Protein AF-T1J8P8-F1 (afdb_monomer_lite)

Secondary structure (DSSP, 8-state):
-HHHHHHHHHHHHT-EEEEPS-TT-SSSS-TTS-TTS-STTHHHHHHHHHHHHHHHHHHHHHHHHH-SS-EEEE-S-----GGGGTSPPP--------HHHHHHHHHHHHHHH-HHHHHHHH---HHHHTT--HHHHHHHT-GGGS--TT-TT-TTSHHHH-S-GGGS-----SSSS---S----HHHHHHHHHHHH---TTTT--

Structure (mmCIF, N/CA/C/O backbone):
data_AF-T1J8P8-F1
#
_entry.id   AF-T1J8P8-F1
#
loop_
_atom_site.group_PDB
_atom_site.id
_atom_site.type_symbol
_atom_site.label_atom_id
_atom_site.label_alt_id
_atom_site.label_comp_id
_atom_site.label_asym_id
_atom_site.label_entity_id
_atom_site.label_seq_id
_atom_site.pdbx_PDB_ins_code
_atom_site.Cartn_x
_atom_site.Cartn_y
_atom_site.Cartn_z
_atom_site.occupancy
_atom_site.B_iso_or_equiv
_atom_site.auth_seq_id
_atom_site.auth_comp_id
_atom_site.auth_asym_id
_atom_site.auth_atom_id
_atom_site.pdbx_PDB_model_num
ATOM 1 N N . MET A 1 1 ? -6.989 6.044 -6.467 1.00 61.59 1 MET A N 1
ATOM 2 C CA . MET A 1 1 ? -8.272 5.452 -6.906 1.00 61.59 1 MET A CA 1
ATOM 3 C C . MET A 1 1 ? -9.098 4.966 -5.724 1.00 61.59 1 MET A C 1
ATOM 5 O O . MET A 1 1 ? -10.179 5.500 -5.549 1.00 61.59 1 MET A O 1
ATOM 9 N N . MET A 1 2 ? -8.589 4.077 -4.861 1.00 77.38 2 MET A N 1
ATOM 10 C CA . MET A 1 2 ? -9.338 3.589 -3.686 1.00 77.38 2 MET A CA 1
ATOM 11 C C . MET A 1 2 ? -9.820 4.704 -2.737 1.00 77.38 2 MET A C 1
ATOM 13 O O . MET A 1 2 ? -10.986 4.729 -2.378 1.00 77.38 2 MET A O 1
ATOM 17 N N . VAL A 1 3 ? -8.974 5.693 -2.434 1.00 77.62 3 VAL A N 1
ATOM 18 C CA . VAL A 1 3 ? -9.341 6.843 -1.578 1.00 77.62 3 VAL A CA 1
ATOM 19 C C . VAL A 1 3 ? -10.545 7.627 -2.112 1.00 77.62 3 VAL A C 1
ATOM 21 O O . VAL A 1 3 ? -11.393 8.066 -1.344 1.00 77.62 3 VAL A O 1
ATOM 24 N N . LEU A 1 4 ? -10.652 7.792 -3.436 1.00 78.75 4 LEU A N 1
ATOM 25 C CA . LEU A 1 4 ? -11.779 8.507 -4.045 1.00 78.75 4 LEU A CA 1
ATOM 26 C C . LEU A 1 4 ? -13.080 7.706 -3.920 1.00 78.75 4 LEU A C 1
ATOM 28 O O . LEU A 1 4 ? -14.128 8.291 -3.671 1.00 78.75 4 LEU A O 1
ATOM 32 N N . LEU A 1 5 ? -12.995 6.379 -4.051 1.00 79.75 5 LEU A N 1
ATOM 33 C CA . LEU A 1 5 ? -14.129 5.482 -3.849 1.00 79.75 5 LEU A CA 1
ATOM 34 C C . LEU A 1 5 ? -14.589 5.487 -2.387 1.00 79.75 5 LEU A C 1
ATOM 36 O O . LEU A 1 5 ? -15.778 5.649 -2.135 1.00 79.75 5 LEU A O 1
ATOM 40 N N . LEU A 1 6 ? -13.656 5.364 -1.436 1.00 80.31 6 LEU A N 1
ATOM 41 C CA . LEU A 1 6 ? -13.969 5.408 -0.006 1.00 80.31 6 LEU A CA 1
ATOM 42 C C . LEU A 1 6 ? -14.643 6.731 0.352 1.00 80.31 6 LEU A C 1
ATOM 44 O O . LEU A 1 6 ? -15.732 6.716 0.912 1.00 80.31 6 LEU A O 1
ATOM 48 N N . ARG A 1 7 ? -14.076 7.864 -0.082 1.00 78.06 7 ARG A N 1
ATOM 49 C CA . ARG A 1 7 ? -14.682 9.190 0.120 1.00 78.06 7 ARG A CA 1
ATOM 50 C C . ARG A 1 7 ? -16.085 9.315 -0.464 1.00 78.06 7 ARG A C 1
ATOM 52 O O . ARG A 1 7 ? -16.936 9.955 0.141 1.00 78.06 7 ARG A O 1
ATOM 59 N N . TRP A 1 8 ? -16.339 8.714 -1.623 1.00 79.06 8 TRP A N 1
ATOM 60 C CA . TRP A 1 8 ? -17.675 8.707 -2.215 1.00 79.06 8 TRP A CA 1
ATOM 61 C C . TRP A 1 8 ? -18.660 7.859 -1.397 1.00 79.06 8 TRP A C 1
ATOM 63 O O . TRP A 1 8 ? -19.779 8.295 -1.138 1.00 79.06 8 TRP A O 1
ATOM 73 N N . LEU A 1 9 ? -18.234 6.682 -0.929 1.00 78.94 9 LEU A N 1
ATOM 74 C CA . LEU A 1 9 ? -19.060 5.781 -0.122 1.00 78.94 9 LEU A CA 1
ATOM 75 C C . LEU A 1 9 ? -19.404 6.352 1.264 1.00 78.94 9 LEU A C 1
ATOM 77 O O . LEU A 1 9 ? -20.466 6.013 1.793 1.00 78.94 9 LEU A O 1
ATOM 81 N N . GLN A 1 10 ? -18.561 7.226 1.831 1.00 80.75 10 GLN A N 1
ATOM 82 C CA . GLN A 1 10 ? -18.817 7.883 3.122 1.00 80.75 10 GLN A CA 1
ATOM 83 C C . GLN A 1 10 ? -20.159 8.617 3.148 1.00 80.75 10 GLN A C 1
ATOM 85 O O . GLN A 1 10 ? -20.884 8.543 4.136 1.00 80.75 10 GLN A O 1
ATOM 90 N N . ALA A 1 11 ? -20.497 9.304 2.052 1.00 70.44 11 ALA A N 1
ATOM 91 C CA . ALA A 1 11 ? -21.708 10.115 1.960 1.00 70.44 11 ALA A CA 1
ATOM 92 C C . ALA A 1 11 ? -22.998 9.282 2.052 1.00 70.44 11 ALA A C 1
ATOM 94 O O . ALA A 1 11 ? -24.030 9.806 2.461 1.00 70.44 11 ALA A O 1
ATOM 95 N N . TYR A 1 12 ? -22.939 7.997 1.687 1.00 74.62 12 TYR A N 1
ATOM 96 C CA . TYR A 1 12 ? -24.104 7.110 1.632 1.00 74.62 12 TYR A CA 1
ATOM 97 C C . TYR A 1 12 ? -24.240 6.191 2.850 1.00 74.62 12 TYR A C 1
ATOM 99 O O . TYR A 1 12 ? -25.352 5.794 3.178 1.00 74.62 12 TYR A O 1
ATOM 107 N N . ASN A 1 13 ? -23.132 5.848 3.515 1.00 75.44 13 ASN A N 1
ATOM 108 C CA . ASN A 1 13 ? -23.092 4.768 4.511 1.00 75.44 13 ASN A CA 1
ATOM 109 C C . ASN A 1 13 ? -22.734 5.237 5.934 1.00 75.44 13 ASN A C 1
ATOM 111 O O . ASN A 1 13 ? -22.426 4.410 6.785 1.00 75.44 13 ASN A O 1
ATOM 115 N N . ASN A 1 14 ? -22.752 6.551 6.190 1.00 82.25 14 ASN A N 1
ATOM 116 C CA . ASN A 1 14 ? -22.514 7.158 7.508 1.00 82.25 14 ASN A CA 1
ATOM 117 C C . ASN A 1 14 ? -21.253 6.630 8.232 1.00 82.25 14 ASN A C 1
ATOM 119 O O . ASN A 1 14 ? -21.268 6.416 9.442 1.00 82.25 14 ASN A O 1
ATOM 123 N N . PHE A 1 15 ? -20.163 6.411 7.484 1.00 84.62 15 PHE A N 1
ATOM 124 C CA . PHE A 1 15 ? -18.861 6.017 8.030 1.00 84.62 15 PHE A CA 1
ATOM 125 C C . PHE A 1 15 ? -17.822 7.122 7.839 1.00 84.62 15 PHE A C 1
ATOM 127 O O . PHE A 1 15 ? -17.868 7.921 6.892 1.00 84.62 15 PHE A O 1
ATOM 134 N N . LYS A 1 16 ? -16.829 7.141 8.724 1.00 86.88 16 LYS A N 1
ATOM 135 C CA . LYS A 1 16 ? -15.725 8.098 8.682 1.00 86.88 16 LYS A CA 1
ATOM 136 C C . LYS A 1 16 ? -14.489 7.442 8.074 1.00 86.88 16 LYS A C 1
ATOM 138 O O . LYS A 1 16 ? -14.066 6.360 8.461 1.00 86.88 16 LYS A O 1
ATOM 143 N N . HIS A 1 17 ? -13.918 8.092 7.074 1.00 87.44 17 HIS A N 1
ATOM 144 C CA . HIS A 1 17 ? -12.688 7.687 6.423 1.00 87.44 17 HIS A CA 1
ATOM 145 C C . HIS A 1 17 ? -11.525 8.478 7.008 1.00 87.44 17 HIS A C 1
ATOM 147 O O . HIS A 1 17 ? -11.566 9.710 7.047 1.00 87.44 17 HIS A O 1
ATOM 153 N N . VAL A 1 18 ? -10.498 7.761 7.450 1.00 85.81 18 VAL A N 1
ATOM 154 C CA . VAL A 1 18 ? -9.303 8.310 8.082 1.00 85.81 18 VAL A CA 1
ATOM 155 C C . VAL A 1 18 ? -8.084 7.847 7.290 1.00 85.81 18 VAL A C 1
ATOM 157 O O . VAL A 1 18 ? -7.754 6.664 7.261 1.00 85.81 18 VAL A O 1
ATOM 160 N N . SER A 1 19 ? -7.394 8.792 6.656 1.00 84.81 19 SER A N 1
ATOM 161 C CA . SER A 1 19 ? -6.084 8.518 6.064 1.00 84.81 19 SER A CA 1
ATOM 162 C C . SER A 1 19 ? -5.034 8.531 7.168 1.00 84.81 19 SER A C 1
ATOM 164 O O . SER A 1 19 ? -4.854 9.549 7.839 1.00 84.81 19 SER A O 1
ATOM 166 N N . LEU A 1 20 ? -4.352 7.406 7.371 1.00 82.19 20 LEU A N 1
ATOM 167 C CA . LEU A 1 20 ? -3.340 7.289 8.421 1.00 82.19 20 LEU A CA 1
ATOM 168 C C . LEU A 1 20 ? -2.090 8.133 8.075 1.00 82.19 20 LEU A C 1
ATOM 170 O O . LEU A 1 20 ? -1.709 8.204 6.898 1.00 82.19 20 LEU A O 1
ATOM 174 N N . PRO A 1 21 ? -1.433 8.767 9.068 1.00 71.06 21 PRO A N 1
ATOM 175 C CA . PRO A 1 21 ? -0.246 9.600 8.849 1.00 71.06 21 PRO A CA 1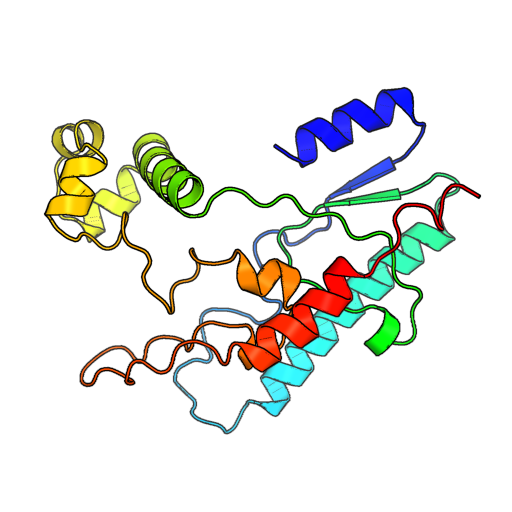
ATOM 176 C C . PRO A 1 21 ? 0.953 8.785 8.325 1.00 71.06 21 PRO A C 1
ATOM 178 O O . PRO A 1 21 ? 0.951 7.560 8.363 1.00 71.06 21 PRO A O 1
ATOM 181 N N . ASP A 1 22 ? 2.000 9.455 7.824 1.00 65.25 22 ASP A N 1
ATOM 182 C CA . ASP A 1 22 ? 3.249 8.833 7.336 1.00 65.25 22 ASP A CA 1
ATOM 183 C C . ASP A 1 22 ? 3.079 7.834 6.164 1.00 65.25 22 ASP A C 1
ATOM 185 O O . ASP A 1 22 ? 3.627 6.727 6.154 1.00 65.25 22 ASP A O 1
ATOM 189 N N . GLY A 1 23 ? 2.344 8.237 5.121 1.00 56.00 23 GLY A N 1
ATOM 190 C CA . GLY A 1 23 ? 2.048 7.416 3.933 1.00 56.00 23 GLY A CA 1
ATOM 191 C C . GLY A 1 23 ? 3.227 7.110 2.989 1.00 56.00 23 GLY A C 1
ATOM 192 O O . GLY A 1 23 ? 3.035 6.436 1.974 1.00 56.00 23 GLY A O 1
ATOM 193 N N . HIS A 1 24 ? 4.436 7.598 3.282 1.00 56.41 24 HIS A N 1
ATOM 194 C CA . HIS A 1 24 ? 5.639 7.329 2.480 1.00 56.41 24 HIS A CA 1
ATOM 195 C C . HIS A 1 24 ? 6.356 6.030 2.877 1.00 56.41 24 HIS A C 1
ATOM 197 O O . HIS A 1 24 ? 7.054 5.442 2.048 1.00 56.41 24 HIS A O 1
ATOM 203 N N . LEU A 1 25 ? 6.172 5.572 4.117 1.00 61.09 25 LEU A N 1
ATOM 204 C CA . LEU A 1 25 ? 6.818 4.377 4.655 1.00 61.09 25 LEU A CA 1
ATOM 205 C C . LEU A 1 25 ? 5.917 3.160 4.418 1.00 61.09 25 LEU A C 1
ATOM 207 O O . LEU A 1 25 ? 4.964 2.925 5.156 1.00 61.09 25 LEU A O 1
ATOM 211 N N . ARG A 1 26 ? 6.198 2.422 3.335 1.00 61.66 26 ARG A N 1
ATOM 212 C CA . ARG A 1 26 ? 5.486 1.174 2.985 1.00 61.66 26 ARG A CA 1
ATOM 213 C C . ARG A 1 26 ? 5.968 -0.005 3.802 1.00 61.66 26 ARG A C 1
ATOM 215 O O . ARG A 1 26 ? 5.169 -0.793 4.294 1.00 61.66 26 ARG A O 1
ATOM 222 N N . GLN A 1 27 ? 7.288 -0.091 3.913 1.00 58.66 27 GLN A N 1
ATOM 223 C CA . GLN A 1 27 ? 7.939 -0.832 4.968 1.00 58.66 27 GLN A CA 1
ATOM 224 C C . GLN A 1 27 ? 8.038 0.099 6.162 1.00 58.66 27 GLN A C 1
ATOM 226 O O . GLN A 1 27 ? 8.439 1.255 6.029 1.00 58.66 27 GLN A O 1
ATOM 231 N N . LEU A 1 28 ? 7.698 -0.427 7.327 1.00 55.66 28 LEU A N 1
ATOM 232 C CA . LEU A 1 28 ? 7.866 0.269 8.592 1.00 55.66 28 LEU A CA 1
ATOM 233 C C . LEU A 1 28 ? 9.302 0.135 9.132 1.00 55.66 28 LEU A C 1
ATOM 235 O O . LEU A 1 28 ? 9.552 0.307 10.319 1.00 55.66 28 LEU A O 1
ATOM 239 N N . ASN A 1 29 ? 10.259 -0.138 8.243 1.00 50.81 29 ASN A N 1
ATOM 240 C CA . ASN A 1 29 ? 11.679 0.047 8.476 1.00 50.81 29 ASN A CA 1
ATOM 241 C C . ASN A 1 29 ? 12.137 1.291 7.695 1.00 50.81 29 ASN A C 1
ATOM 243 O O . ASN A 1 29 ? 11.628 1.636 6.627 1.00 50.81 29 ASN A O 1
ATOM 247 N N . THR A 1 30 ? 13.097 2.017 8.246 1.00 43.72 30 THR A N 1
ATOM 248 C CA . THR A 1 30 ? 13.654 3.203 7.601 1.00 43.72 30 THR A CA 1
ATOM 249 C C . THR A 1 30 ? 14.509 2.775 6.405 1.00 43.72 30 THR A C 1
ATOM 251 O O . THR A 1 30 ? 15.708 2.520 6.534 1.00 43.72 30 THR A O 1
ATOM 254 N N . GLU A 1 31 ? 13.928 2.675 5.212 1.00 47.41 31 GLU A N 1
ATOM 255 C CA . GLU A 1 31 ? 14.712 2.484 3.992 1.00 47.41 31 GLU A CA 1
ATOM 256 C C . GLU A 1 31 ? 15.486 3.773 3.675 1.00 47.41 31 GLU A C 1
ATOM 258 O O . GLU A 1 31 ? 14.941 4.669 3.035 1.00 47.41 31 GLU A O 1
ATOM 263 N N . ASN A 1 32 ? 16.743 3.860 4.145 1.00 40.75 32 ASN A N 1
ATOM 264 C CA . ASN A 1 32 ? 17.900 4.378 3.382 1.00 40.75 32 ASN A CA 1
ATOM 265 C C . ASN A 1 32 ? 19.273 4.322 4.109 1.00 40.75 32 ASN A C 1
ATOM 267 O O . ASN A 1 32 ? 20.247 4.811 3.543 1.00 40.75 32 ASN A O 1
ATOM 271 N N . GLN A 1 33 ? 19.431 3.711 5.298 1.00 39.19 33 GLN A N 1
ATOM 272 C CA . GLN A 1 33 ? 20.741 3.720 6.000 1.00 39.19 33 GLN A CA 1
ATOM 273 C C . GLN A 1 33 ? 21.239 2.411 6.648 1.00 39.19 33 GLN A C 1
ATOM 275 O O . GLN A 1 33 ? 22.217 2.455 7.384 1.00 39.19 33 GLN A O 1
ATOM 280 N N . VAL A 1 34 ? 20.661 1.234 6.370 1.00 41.09 34 VAL A N 1
ATOM 281 C CA . VAL A 1 34 ? 21.050 0.002 7.112 1.00 41.09 34 VAL A CA 1
ATOM 282 C C . VAL A 1 34 ? 21.510 -1.162 6.216 1.00 41.09 34 VAL A C 1
ATOM 284 O O . VAL A 1 34 ? 21.676 -2.283 6.672 1.00 41.09 34 VAL A O 1
ATOM 287 N N . ILE A 1 35 ? 21.790 -0.927 4.929 1.00 44.28 35 ILE A N 1
ATOM 288 C CA . ILE A 1 35 ? 22.093 -2.021 3.974 1.00 44.28 35 ILE A CA 1
ATOM 289 C C . ILE A 1 35 ? 23.607 -2.312 3.828 1.00 44.28 35 ILE A C 1
ATOM 291 O O . ILE A 1 35 ? 24.006 -3.220 3.109 1.00 44.28 35 ILE A O 1
ATOM 295 N N . GLN A 1 36 ? 24.481 -1.628 4.576 1.00 41.38 36 GLN A N 1
ATOM 296 C CA . GLN A 1 36 ? 25.911 -1.994 4.644 1.00 41.38 36 GLN A CA 1
ATOM 297 C C . GLN A 1 36 ? 26.243 -2.987 5.771 1.00 41.38 36 GLN A C 1
ATOM 299 O O . GLN A 1 36 ? 27.365 -3.486 5.823 1.00 41.38 36 GLN A O 1
ATOM 304 N N . ILE A 1 37 ? 25.303 -3.310 6.669 1.00 42.12 37 ILE A N 1
ATOM 305 C CA . ILE A 1 37 ? 25.628 -4.074 7.879 1.00 42.12 37 ILE A CA 1
ATOM 306 C C . ILE A 1 37 ? 24.985 -5.462 7.840 1.00 42.12 37 ILE A C 1
ATOM 308 O O . ILE A 1 37 ? 23.866 -5.688 8.292 1.00 42.12 37 ILE A O 1
ATOM 312 N N . LYS A 1 38 ? 25.730 -6.407 7.260 1.00 48.50 38 LYS A N 1
ATOM 313 C CA . LYS A 1 38 ? 25.465 -7.854 7.276 1.00 48.50 38 LYS A CA 1
ATOM 314 C C . LYS A 1 38 ? 25.079 -8.339 8.686 1.00 48.50 38 LYS A C 1
ATOM 316 O O . LYS A 1 38 ? 25.871 -8.205 9.610 1.00 48.50 38 LYS A O 1
ATOM 321 N N . TYR A 1 39 ? 23.911 -8.976 8.804 1.00 50.53 39 TYR A N 1
ATOM 322 C CA . TYR A 1 39 ? 23.468 -9.910 9.861 1.00 50.53 39 TYR A CA 1
ATOM 323 C C . TYR A 1 39 ? 23.422 -9.451 11.335 1.00 50.53 39 TYR A C 1
ATOM 325 O O . TYR A 1 39 ? 22.709 -10.072 12.114 1.00 50.53 39 TYR A O 1
ATOM 333 N N . GLN A 1 40 ? 24.085 -8.366 11.734 1.00 52.03 40 GLN A N 1
ATOM 334 C CA . GLN A 1 40 ? 24.218 -7.974 13.146 1.00 52.03 40 GLN A CA 1
ATOM 335 C C . GLN A 1 40 ? 23.038 -7.146 13.700 1.00 52.03 40 GLN A C 1
ATOM 337 O O . GLN A 1 40 ? 22.937 -6.948 14.905 1.00 52.03 40 GLN A O 1
ATOM 342 N N . TYR A 1 41 ? 22.133 -6.675 12.837 1.00 58.88 41 TYR A N 1
ATOM 343 C CA . TYR A 1 41 ? 21.029 -5.771 13.201 1.00 58.88 41 TYR A CA 1
ATOM 344 C C . TYR A 1 41 ? 19.640 -6.337 12.856 1.00 58.88 41 TYR A C 1
ATOM 346 O O . TYR A 1 41 ? 18.662 -5.594 12.866 1.00 58.88 41 TYR A O 1
ATOM 354 N N . ILE A 1 42 ? 19.528 -7.637 12.549 1.00 59.00 42 ILE A N 1
ATOM 355 C CA . ILE A 1 42 ? 18.242 -8.273 12.199 1.00 59.00 42 ILE A CA 1
ATOM 356 C C . ILE A 1 42 ? 17.233 -8.116 13.343 1.00 59.00 42 ILE A C 1
ATOM 358 O O . ILE A 1 42 ? 16.088 -7.748 13.088 1.00 59.00 42 ILE A O 1
ATO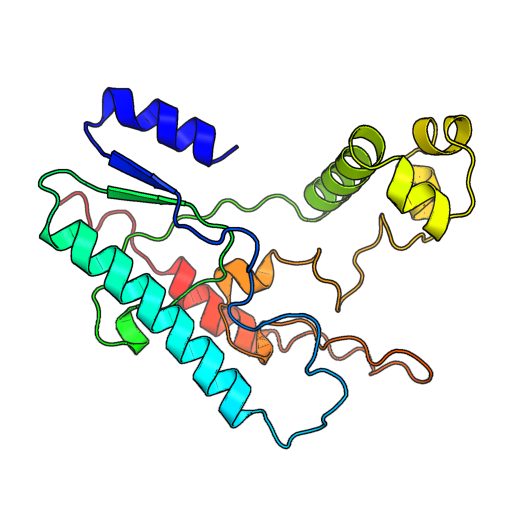M 362 N N . ASP A 1 43 ? 17.676 -8.289 14.588 1.00 63.97 43 ASP A N 1
ATOM 363 C CA . ASP A 1 43 ? 16.823 -8.130 15.770 1.00 63.97 43 ASP A CA 1
ATOM 364 C C . ASP A 1 43 ? 16.349 -6.685 15.946 1.00 63.97 43 ASP A C 1
ATOM 366 O O . ASP A 1 43 ? 15.197 -6.451 16.290 1.00 63.97 43 ASP A O 1
ATOM 370 N N . ILE A 1 44 ? 17.200 -5.705 15.624 1.00 67.44 44 ILE A N 1
ATOM 371 C CA . ILE A 1 44 ? 16.844 -4.280 15.669 1.00 67.44 44 ILE A CA 1
ATOM 372 C C . ILE A 1 44 ? 15.847 -3.941 14.558 1.00 67.44 44 ILE A C 1
ATOM 374 O O . ILE A 1 44 ? 14.886 -3.222 14.801 1.00 67.44 44 ILE A O 1
ATOM 378 N N . ILE A 1 45 ? 16.027 -4.474 13.348 1.00 66.06 45 ILE A N 1
ATOM 379 C CA . ILE A 1 45 ? 15.088 -4.263 12.235 1.00 66.06 45 ILE A CA 1
ATOM 380 C C . ILE A 1 45 ? 13.734 -4.901 12.551 1.00 66.06 45 ILE A C 1
ATOM 382 O O . ILE A 1 45 ? 12.696 -4.285 12.313 1.00 66.06 45 ILE A O 1
ATOM 386 N N . LYS A 1 46 ? 13.739 -6.115 13.109 1.00 71.94 46 LYS A N 1
ATOM 387 C CA . LYS A 1 46 ? 12.528 -6.795 13.568 1.00 71.94 46 LYS A CA 1
ATOM 388 C C . LYS A 1 46 ? 11.835 -5.988 14.666 1.00 71.94 46 LYS A C 1
ATOM 390 O O . LYS A 1 46 ? 10.655 -5.690 14.524 1.00 71.94 46 LYS A O 1
ATOM 395 N N . PHE A 1 47 ? 12.583 -5.545 15.674 1.00 76.31 47 PHE A N 1
ATOM 396 C CA . PHE A 1 47 ? 12.077 -4.710 16.761 1.00 76.31 47 PHE A CA 1
ATOM 397 C C . PHE A 1 47 ? 11.475 -3.395 16.254 1.00 76.31 47 PHE A C 1
ATOM 399 O O . PHE A 1 47 ? 10.384 -3.017 16.662 1.00 76.31 47 PHE A O 1
ATOM 406 N N . ILE A 1 48 ? 12.146 -2.710 15.324 1.00 73.44 48 ILE A N 1
ATOM 407 C CA . ILE A 1 48 ? 11.641 -1.475 14.714 1.00 73.44 48 ILE A CA 1
ATOM 408 C C . ILE A 1 48 ? 10.339 -1.751 13.948 1.00 73.44 48 ILE A C 1
ATOM 410 O O . ILE A 1 48 ? 9.355 -1.042 14.146 1.00 73.44 48 ILE A O 1
ATOM 414 N N . ASN A 1 49 ? 10.304 -2.800 13.121 1.00 76.75 49 ASN A N 1
ATOM 415 C CA . ASN A 1 49 ? 9.096 -3.185 12.390 1.00 76.75 49 ASN A CA 1
ATOM 416 C C . ASN A 1 49 ? 7.927 -3.494 13.337 1.00 76.75 49 ASN A C 1
ATOM 418 O O . ASN A 1 49 ? 6.808 -3.056 13.085 1.00 76.75 49 ASN A O 1
ATOM 422 N N . GLU A 1 50 ? 8.163 -4.245 14.411 1.00 83.31 50 GLU A N 1
ATOM 423 C CA . GLU A 1 50 ? 7.147 -4.566 15.421 1.00 83.31 50 GLU A CA 1
ATOM 424 C C . GLU A 1 50 ? 6.693 -3.318 16.184 1.00 83.31 50 GLU A C 1
ATOM 426 O O . GLU A 1 50 ? 5.500 -3.141 16.415 1.00 83.31 50 GLU A O 1
ATOM 431 N N . PHE A 1 51 ? 7.613 -2.416 16.530 1.00 84.44 51 PHE A N 1
ATOM 432 C CA . PHE A 1 51 ? 7.298 -1.156 17.202 1.00 84.44 51 PHE A CA 1
ATOM 433 C C . PHE A 1 51 ? 6.355 -0.287 16.364 1.00 84.44 51 PHE A C 1
ATOM 435 O O . PHE A 1 51 ? 5.345 0.207 16.864 1.00 84.44 51 PHE A O 1
ATOM 442 N N . TYR A 1 52 ? 6.652 -0.117 15.076 1.00 83.12 52 TYR A N 1
ATOM 443 C CA . TYR A 1 52 ? 5.805 0.680 14.194 1.00 83.12 52 TYR A CA 1
ATOM 444 C C . TYR A 1 52 ? 4.466 0.002 13.879 1.00 83.12 52 TYR A C 1
ATOM 446 O O . TYR A 1 52 ? 3.462 0.705 13.772 1.00 83.12 52 TYR A O 1
ATOM 454 N N . GLN A 1 53 ? 4.424 -1.330 13.753 1.00 87.31 53 GLN A N 1
ATOM 455 C CA . GLN A 1 53 ? 3.158 -2.062 13.607 1.00 87.31 53 GLN A CA 1
ATOM 456 C C . GLN A 1 53 ? 2.275 -1.865 14.843 1.00 87.31 53 GLN A C 1
ATOM 458 O O . GLN A 1 53 ? 1.139 -1.423 14.702 1.00 87.31 53 GLN A O 1
ATOM 463 N N . ASN A 1 54 ? 2.831 -2.059 16.043 1.00 88.75 54 ASN A N 1
ATOM 464 C CA . ASN A 1 54 ? 2.141 -1.791 17.307 1.00 88.75 54 ASN A CA 1
ATOM 465 C C . ASN A 1 54 ? 1.637 -0.350 17.405 1.00 88.75 54 ASN A C 1
ATOM 467 O O . ASN A 1 54 ? 0.522 -0.111 17.858 1.00 88.75 54 ASN A O 1
ATOM 471 N N . LYS A 1 55 ? 2.435 0.629 16.963 1.00 87.88 55 LYS A N 1
ATOM 472 C CA . LYS A 1 55 ? 2.014 2.033 16.945 1.00 87.88 55 LYS A CA 1
ATOM 473 C C . LYS A 1 55 ? 0.755 2.234 16.091 1.00 87.88 55 LYS A C 1
ATOM 475 O O . LYS A 1 55 ? -0.177 2.878 16.552 1.00 87.88 55 LYS A O 1
ATOM 480 N N . ILE A 1 56 ? 0.720 1.672 14.880 1.00 88.00 56 ILE A N 1
ATOM 481 C CA . ILE A 1 56 ? -0.440 1.783 13.977 1.00 88.00 56 ILE A CA 1
ATOM 482 C C . ILE A 1 56 ? -1.666 1.079 14.560 1.00 88.00 56 ILE A C 1
ATOM 484 O O . ILE A 1 56 ? -2.763 1.624 14.487 1.00 88.00 56 ILE A O 1
ATOM 488 N N . ILE A 1 57 ? -1.481 -0.112 15.131 1.00 91.12 57 ILE A N 1
ATOM 489 C CA . ILE A 1 57 ? -2.567 -0.883 15.745 1.00 91.12 57 ILE A CA 1
ATOM 490 C C . ILE A 1 57 ? -3.188 -0.088 16.896 1.00 91.12 57 ILE A C 1
ATOM 492 O O . ILE A 1 57 ? -4.391 0.138 16.894 1.00 91.12 57 ILE A O 1
ATOM 496 N N . ASN A 1 58 ? -2.366 0.441 17.805 1.00 90.25 58 ASN A N 1
ATOM 497 C CA . ASN A 1 58 ? -2.846 1.246 18.930 1.00 90.25 58 ASN A CA 1
ATOM 498 C C . ASN A 1 58 ? -3.557 2.534 18.481 1.00 90.25 58 ASN A C 1
ATOM 500 O O . ASN A 1 58 ? -4.556 2.915 19.081 1.00 90.25 58 ASN A O 1
ATOM 504 N N . GLU A 1 59 ? -3.069 3.201 17.427 1.00 89.62 59 GLU A N 1
ATOM 505 C CA . GLU A 1 59 ? -3.747 4.372 16.845 1.00 89.62 59 GLU A CA 1
ATOM 506 C C . GLU A 1 59 ? -5.130 4.011 16.273 1.00 89.62 59 GLU A C 1
ATOM 508 O O . GLU A 1 59 ? -6.080 4.776 16.418 1.00 89.62 59 GLU A O 1
ATOM 513 N N . ILE A 1 60 ? -5.259 2.854 15.618 1.00 90.44 60 ILE A N 1
ATOM 514 C CA . ILE A 1 60 ? -6.533 2.381 15.061 1.00 90.44 60 ILE A CA 1
ATOM 515 C C . ILE A 1 60 ? -7.506 1.987 16.174 1.00 90.44 60 ILE A C 1
ATOM 517 O O . ILE A 1 60 ? -8.678 2.357 16.107 1.00 90.44 60 ILE A O 1
ATOM 521 N N . ASP A 1 61 ? -7.029 1.278 17.191 1.00 90.31 61 ASP A N 1
ATOM 522 C CA . ASP A 1 61 ? -7.839 0.834 18.322 1.00 90.31 61 ASP A CA 1
ATOM 523 C C . ASP A 1 61 ? -8.377 2.001 19.147 1.00 90.31 61 ASP A C 1
ATOM 525 O O . ASP A 1 61 ? -9.559 2.014 19.492 1.00 90.31 61 ASP A O 1
ATOM 529 N N . ASP A 1 62 ? -7.548 3.015 19.407 1.00 90.25 62 ASP A N 1
ATOM 530 C CA . ASP A 1 62 ? -7.981 4.235 20.092 1.00 90.25 62 ASP A CA 1
ATOM 531 C C . ASP A 1 62 ? -9.102 4.937 19.311 1.00 90.25 62 ASP A C 1
ATOM 533 O O . ASP A 1 62 ? -10.140 5.292 19.871 1.00 90.25 62 ASP A O 1
ATOM 537 N N . HIS A 1 63 ? -8.958 5.064 17.989 1.00 90.69 63 HIS A N 1
ATOM 538 C CA . HIS A 1 63 ? -10.017 5.623 17.155 1.00 90.69 63 HIS A CA 1
ATOM 539 C C . HIS A 1 63 ? -11.299 4.775 17.187 1.00 90.69 63 HIS A C 1
ATOM 541 O O . HIS A 1 63 ? -12.386 5.341 17.267 1.00 90.69 63 HIS A O 1
ATOM 547 N N . ILE A 1 64 ? -11.197 3.441 17.143 1.00 88.38 64 ILE A N 1
ATOM 548 C CA . ILE A 1 64 ? -12.362 2.541 17.214 1.00 88.38 64 ILE A CA 1
ATOM 549 C C . ILE A 1 64 ? -13.100 2.704 18.549 1.00 88.38 64 ILE A C 1
ATOM 551 O O . ILE A 1 64 ? -14.328 2.701 18.566 1.00 88.38 64 ILE A O 1
ATOM 555 N N . GLN A 1 65 ? -12.378 2.868 19.660 1.00 89.25 65 GLN A N 1
ATOM 556 C CA . GLN A 1 65 ? -12.984 3.039 20.985 1.00 89.25 65 GLN A CA 1
ATOM 557 C C . GLN A 1 65 ? -13.620 4.422 21.181 1.00 89.25 65 GLN A C 1
ATOM 559 O O . GLN A 1 65 ? -14.605 4.545 21.910 1.00 89.25 65 GLN A O 1
ATOM 564 N N . ASN A 1 66 ? -13.073 5.457 20.541 1.00 91.06 66 ASN A N 1
ATOM 565 C CA . ASN A 1 66 ? -13.507 6.843 20.731 1.00 91.06 66 ASN A CA 1
ATOM 566 C C . ASN A 1 66 ? -14.572 7.314 19.723 1.00 91.06 66 ASN A C 1
ATOM 568 O O . ASN A 1 66 ? -15.241 8.322 19.962 1.00 91.06 66 ASN A O 1
ATOM 572 N N . GLU A 1 67 ? -14.745 6.623 18.596 1.00 89.12 67 GLU A N 1
ATOM 573 C CA . GLU A 1 67 ? -15.688 7.008 17.542 1.00 89.12 67 GLU A CA 1
ATOM 574 C C . GLU A 1 67 ? -16.965 6.161 17.582 1.00 89.12 67 GLU A C 1
ATOM 576 O O . GLU A 1 67 ? -16.940 4.939 17.667 1.00 89.12 67 GLU A O 1
ATOM 581 N N . VAL A 1 68 ? -18.118 6.819 17.455 1.00 86.94 68 VAL A N 1
ATOM 582 C CA . VAL A 1 68 ? -19.439 6.157 17.482 1.00 86.94 68 VAL A CA 1
ATOM 583 C C . VAL A 1 68 ? -19.921 5.688 16.105 1.00 86.94 68 VAL A C 1
ATOM 585 O O . VAL A 1 68 ? -21.029 5.169 15.975 1.00 86.94 68 VAL A O 1
ATOM 588 N N . VAL A 1 69 ? -19.119 5.906 15.062 1.00 88.00 69 VAL A N 1
ATOM 589 C CA . VAL A 1 69 ? -19.431 5.545 13.673 1.00 88.00 69 VAL A CA 1
ATOM 590 C C . VAL A 1 69 ? -18.412 4.541 13.141 1.00 88.00 69 VAL A C 1
ATOM 592 O O . VAL A 1 69 ? -17.256 4.576 13.560 1.00 88.00 69 VAL A O 1
ATOM 595 N N . PRO A 1 70 ? -18.786 3.687 12.171 1.00 88.88 70 PRO A N 1
ATOM 596 C CA . PRO A 1 70 ? -17.826 2.815 11.510 1.00 88.88 70 PRO A CA 1
ATOM 597 C C . PRO A 1 70 ? -16.678 3.620 10.891 1.00 88.88 70 PRO A C 1
ATOM 599 O O . PRO A 1 70 ? -16.885 4.703 10.328 1.00 88.88 70 PRO A O 1
ATOM 602 N N . LEU A 1 71 ? -15.466 3.074 10.974 1.00 90.25 71 LEU A N 1
ATOM 603 C CA . LEU A 1 71 ? -14.250 3.706 10.472 1.00 90.25 71 LEU A CA 1
ATOM 604 C C . LEU A 1 71 ? -13.693 2.932 9.280 1.00 90.25 71 LEU A C 1
ATOM 606 O O . LEU A 1 71 ? -13.736 1.706 9.234 1.00 90.25 71 LEU A O 1
ATOM 610 N N . SER A 1 72 ? -13.141 3.657 8.312 1.00 90.25 72 SER A N 1
ATOM 611 C CA . SER A 1 72 ? -12.357 3.069 7.226 1.00 90.25 72 SER A CA 1
ATOM 612 C C . SER A 1 72 ? -11.003 3.747 7.142 1.00 90.25 72 SER A C 1
ATOM 614 O O . SER A 1 72 ? -10.911 4.976 7.157 1.00 90.25 72 SER A O 1
ATOM 616 N N . TYR A 1 73 ? -9.956 2.948 6.992 1.00 89.31 73 TYR A N 1
ATOM 617 C CA . TYR A 1 73 ? -8.589 3.440 6.928 1.00 89.31 73 TYR A CA 1
ATOM 618 C C . TYR A 1 73 ? -7.998 3.212 5.543 1.00 89.31 73 TYR A C 1
ATOM 620 O O . TYR A 1 73 ? -8.224 2.169 4.929 1.00 89.31 73 TYR A O 1
ATOM 628 N N . ASP A 1 74 ? -7.217 4.171 5.050 1.00 87.94 74 ASP A N 1
ATOM 629 C CA . ASP A 1 74 ? -6.314 3.937 3.925 1.00 87.94 74 ASP A CA 1
ATOM 630 C C . ASP A 1 74 ? -4.874 4.278 4.295 1.00 87.94 74 ASP A C 1
ATOM 632 O O . ASP A 1 74 ? -4.585 5.265 4.975 1.00 87.94 74 ASP A O 1
ATOM 636 N N . ARG A 1 75 ? -3.956 3.435 3.820 1.00 84.12 75 ARG A N 1
ATOM 637 C CA . ARG A 1 75 ? -2.520 3.683 3.883 1.00 84.12 75 ARG A CA 1
ATOM 638 C C . ARG A 1 75 ? -1.789 2.841 2.847 1.00 84.12 75 ARG A C 1
ATOM 640 O O . ARG A 1 75 ? -2.205 1.739 2.499 1.00 84.12 75 ARG A O 1
ATOM 647 N N . HIS A 1 76 ? -0.645 3.333 2.386 1.00 82.44 76 HIS A N 1
ATOM 648 C CA . HIS A 1 76 ? 0.319 2.521 1.652 1.00 82.44 76 HIS A CA 1
ATOM 649 C C . HIS A 1 76 ? 1.201 1.732 2.627 1.00 82.44 76 HIS A C 1
ATOM 651 O O . HIS A 1 76 ? 2.365 2.071 2.773 1.00 82.44 76 HIS A O 1
ATOM 657 N N . VAL A 1 77 ? 0.666 0.701 3.278 1.00 83.44 77 VAL A N 1
ATOM 658 C CA . VAL A 1 77 ? 1.412 -0.180 4.196 1.00 83.44 77 VAL A CA 1
ATOM 659 C C . VAL A 1 77 ? 1.211 -1.642 3.798 1.00 83.44 77 VAL A C 1
ATOM 661 O O . VAL A 1 77 ? 0.195 -1.978 3.183 1.00 83.44 77 VAL A O 1
ATOM 664 N N . TYR A 1 78 ? 2.191 -2.499 4.081 1.00 86.00 78 TYR A N 1
ATOM 665 C CA . TYR A 1 78 ? 2.023 -3.942 3.903 1.00 86.00 78 TYR A CA 1
ATOM 666 C C . TYR A 1 78 ? 1.042 -4.516 4.924 1.00 86.00 78 TYR A C 1
ATOM 668 O O . TYR A 1 78 ? 0.742 -3.874 5.926 1.00 86.00 78 TYR A O 1
ATOM 676 N N . PHE A 1 79 ? 0.535 -5.719 4.653 1.00 87.94 79 PHE A N 1
ATOM 677 C CA . PHE A 1 79 ? -0.373 -6.412 5.561 1.00 87.94 79 PHE A CA 1
ATOM 678 C C . PHE A 1 79 ? 0.216 -6.507 6.981 1.00 87.94 79 PHE A C 1
ATOM 680 O O . PHE A 1 79 ? 1.401 -6.813 7.161 1.00 87.94 79 PHE A O 1
ATOM 687 N N . ILE A 1 80 ? -0.626 -6.215 7.969 1.00 88.25 80 ILE A N 1
ATOM 688 C CA . ILE A 1 80 ? -0.338 -6.317 9.399 1.00 88.25 80 ILE A CA 1
ATOM 689 C C . ILE A 1 80 ? -1.360 -7.297 9.954 1.00 88.25 80 ILE A C 1
ATOM 691 O O . ILE A 1 80 ? -2.558 -7.092 9.769 1.00 88.25 80 ILE A O 1
ATOM 695 N N . ASP A 1 81 ? -0.888 -8.349 10.610 1.00 89.25 81 ASP A N 1
ATOM 696 C CA . ASP A 1 81 ? -1.753 -9.295 11.300 1.00 89.25 81 ASP A CA 1
ATOM 697 C C . ASP A 1 81 ? -1.997 -8.792 12.727 1.00 89.25 81 ASP A C 1
ATOM 699 O O . ASP A 1 81 ? -1.114 -8.873 13.575 1.00 89.25 81 ASP A O 1
ATOM 703 N N . PHE A 1 82 ? -3.181 -8.237 12.993 1.00 90.50 82 PHE A N 1
ATOM 704 C CA . PHE A 1 82 ? -3.529 -7.681 14.308 1.00 90.50 82 PHE A CA 1
ATOM 705 C C . PHE A 1 82 ? -3.584 -8.771 15.386 1.00 90.50 82 PHE A C 1
ATOM 707 O O . PHE A 1 82 ? -3.310 -8.502 16.558 1.00 90.50 82 PHE A O 1
ATOM 714 N N . THR A 1 83 ? -3.861 -10.015 14.985 1.00 89.50 83 THR A N 1
ATOM 715 C CA . THR A 1 83 ? -3.957 -11.141 15.915 1.00 89.50 83 THR A CA 1
ATOM 716 C C . THR A 1 83 ? -2.595 -11.520 16.490 1.00 89.50 83 THR A C 1
ATOM 718 O O . THR A 1 83 ? -2.520 -11.898 17.660 1.00 89.50 83 THR A O 1
ATOM 721 N N . GLU A 1 84 ? -1.503 -11.317 15.736 1.00 88.75 84 GLU A N 1
ATOM 722 C CA . GLU A 1 84 ? -0.127 -11.503 16.228 1.00 88.75 84 GLU A CA 1
ATOM 723 C C . GLU A 1 84 ? 0.210 -10.539 17.387 1.00 88.75 84 GLU A C 1
ATOM 725 O O . GLU A 1 84 ? 1.091 -10.834 18.195 1.00 88.75 84 GLU A O 1
ATOM 730 N N . PHE A 1 85 ? -0.526 -9.428 17.520 1.00 89.75 85 PHE A N 1
ATOM 731 C CA . PHE A 1 85 ? -0.367 -8.435 18.588 1.00 89.75 85 PHE A CA 1
ATOM 732 C C . PHE A 1 85 ? -1.456 -8.521 19.672 1.00 89.75 85 PHE A C 1
ATOM 734 O O . PHE A 1 85 ? -1.459 -7.719 20.600 1.00 89.75 85 PHE A O 1
ATOM 741 N N . GLY A 1 86 ? -2.362 -9.503 19.596 1.00 90.38 86 GLY A N 1
ATOM 742 C CA . GLY A 1 86 ? -3.442 -9.684 20.573 1.00 90.38 86 GLY A CA 1
ATOM 743 C C . GLY A 1 86 ? -4.662 -8.782 20.359 1.00 90.38 86 GLY A C 1
ATOM 744 O O . GLY A 1 86 ? -5.466 -8.637 21.277 1.00 90.38 86 GLY A O 1
ATOM 745 N N . HIS A 1 87 ? -4.810 -8.205 19.165 1.00 89.88 87 HIS A N 1
ATOM 746 C CA . HIS A 1 87 ? -5.940 -7.359 18.784 1.00 89.88 87 HIS A CA 1
ATOM 747 C C . HIS A 1 87 ? -6.899 -8.095 17.838 1.00 89.88 87 HIS A C 1
ATOM 749 O O . HIS A 1 87 ? -6.523 -9.063 17.167 1.00 89.88 87 HIS A O 1
ATOM 755 N N . GLU A 1 88 ? -8.153 -7.643 17.776 1.00 88.44 88 GLU A N 1
ATOM 756 C CA . GLU A 1 88 ? -9.117 -8.158 16.803 1.00 88.44 88 GLU A CA 1
ATOM 757 C C . GLU A 1 88 ? -8.745 -7.689 15.393 1.00 88.44 88 GLU A C 1
ATOM 759 O O . GLU A 1 88 ? -8.330 -6.550 15.181 1.00 88.44 88 GLU A O 1
ATOM 764 N N . MET A 1 89 ? -8.877 -8.583 14.413 1.00 87.12 89 MET A N 1
ATOM 765 C CA . MET A 1 89 ? -8.525 -8.265 13.037 1.00 87.12 89 MET A CA 1
ATOM 766 C C . MET A 1 89 ? -9.611 -7.396 12.385 1.00 87.12 89 MET A C 1
ATOM 768 O O . MET A 1 89 ? -10.736 -7.874 12.221 1.00 87.12 89 MET A O 1
ATOM 772 N N . PRO A 1 90 ? -9.299 -6.164 11.937 1.00 88.31 90 PRO A N 1
ATOM 773 C CA . PRO A 1 90 ? -10.249 -5.377 11.168 1.00 88.31 90 PRO A CA 1
ATOM 774 C C . PRO A 1 90 ? -10.458 -5.979 9.771 1.00 88.31 90 PRO A C 1
ATOM 776 O O . PRO A 1 90 ? -9.614 -6.716 9.247 1.00 88.31 90 PRO A O 1
ATOM 779 N N . LEU A 1 91 ? -11.565 -5.599 9.124 1.00 87.94 91 LEU A N 1
ATOM 780 C CA . LEU A 1 91 ? -11.818 -5.947 7.727 1.00 87.94 91 LEU A CA 1
ATOM 781 C C . LEU A 1 91 ? -10.736 -5.328 6.830 1.00 87.94 91 LEU A C 1
ATOM 783 O O . LEU A 1 91 ? -10.666 -4.109 6.652 1.00 87.94 91 LEU A O 1
ATOM 787 N N . TYR A 1 92 ? -9.906 -6.181 6.240 1.00 87.75 92 TYR A N 1
ATOM 788 C CA . TYR A 1 92 ? -8.827 -5.798 5.346 1.00 87.75 92 TYR A CA 1
ATOM 789 C C . TYR A 1 92 ? -9.273 -5.947 3.892 1.00 87.75 92 TYR A C 1
ATOM 791 O O . TYR A 1 92 ? -9.634 -7.028 3.432 1.00 87.75 92 TYR A O 1
ATOM 799 N N . VAL A 1 93 ? -9.212 -4.852 3.134 1.00 87.06 93 VAL A N 1
ATOM 800 C CA . VAL A 1 93 ? -9.540 -4.842 1.705 1.00 87.06 93 VAL A CA 1
ATOM 801 C C . VAL A 1 93 ? -8.388 -4.228 0.930 1.00 87.06 93 VAL A C 1
ATOM 803 O O . VAL A 1 93 ? -7.883 -3.159 1.270 1.00 87.06 93 VAL A O 1
ATOM 806 N N . ASN A 1 94 ? -7.989 -4.888 -0.155 1.00 85.56 94 ASN A N 1
ATOM 807 C CA . ASN A 1 94 ? -6.971 -4.384 -1.065 1.00 85.56 94 ASN A CA 1
ATOM 808 C C . ASN A 1 94 ? -7.360 -4.686 -2.519 1.00 85.56 94 ASN A C 1
ATOM 810 O O . ASN A 1 94 ? -8.085 -5.639 -2.801 1.00 85.56 94 ASN A O 1
ATOM 814 N N . LEU A 1 95 ? -6.891 -3.857 -3.450 1.00 83.88 95 LEU A N 1
ATOM 815 C CA . LEU A 1 95 ? -7.215 -3.951 -4.870 1.00 83.88 95 LEU A CA 1
ATOM 816 C C . LEU A 1 95 ? -5.963 -4.314 -5.660 1.00 83.88 95 LEU A C 1
ATOM 818 O O . LEU A 1 95 ? -5.013 -3.532 -5.757 1.00 83.88 95 LEU A O 1
ATOM 822 N N . LEU A 1 96 ? -5.985 -5.496 -6.268 1.00 83.44 96 LEU A N 1
ATOM 823 C CA . LEU A 1 96 ? -4.944 -5.926 -7.187 1.00 83.44 96 LEU A CA 1
ATOM 824 C C . LEU A 1 96 ? -5.237 -5.445 -8.603 1.00 83.44 96 LEU A C 1
ATOM 826 O O . LEU A 1 96 ? -6.377 -5.387 -9.058 1.00 83.44 96 LEU A O 1
ATOM 830 N N . ARG A 1 97 ? -4.158 -5.122 -9.308 1.00 83.00 97 ARG A N 1
ATOM 831 C CA . ARG A 1 97 ? -4.162 -4.884 -10.746 1.00 83.00 97 ARG A CA 1
ATOM 832 C C . ARG A 1 97 ? -3.349 -5.978 -11.411 1.00 83.00 97 ARG A C 1
ATOM 834 O O . ARG A 1 97 ? -2.373 -6.442 -10.817 1.00 83.00 97 ARG A O 1
ATOM 841 N N . ASP A 1 98 ? -3.721 -6.323 -12.640 1.00 85.38 98 ASP A N 1
ATOM 842 C CA . ASP A 1 98 ? -2.896 -7.172 -13.488 1.00 85.38 98 ASP A CA 1
ATOM 843 C C . ASP A 1 98 ? -1.433 -6.666 -13.490 1.00 85.38 98 ASP A C 1
ATOM 845 O O . ASP A 1 98 ? -1.202 -5.453 -13.627 1.00 85.38 98 ASP A O 1
ATOM 849 N N . PRO A 1 99 ? -0.438 -7.548 -13.278 1.00 81.94 99 PRO A N 1
ATOM 850 C CA . PRO A 1 99 ? 0.957 -7.138 -13.207 1.00 81.94 99 PRO A CA 1
ATOM 851 C C . PRO A 1 99 ? 1.418 -6.374 -14.453 1.00 81.94 99 PRO A C 1
ATOM 853 O O . PRO A 1 99 ? 2.137 -5.377 -14.322 1.00 81.94 99 PRO A O 1
ATOM 856 N N . VAL A 1 100 ? 1.015 -6.809 -15.652 1.00 85.06 100 VAL A N 1
ATOM 857 C CA . VAL A 1 100 ? 1.424 -6.199 -16.926 1.00 85.06 100 VAL A CA 1
ATOM 858 C C . VAL A 1 100 ? 0.848 -4.793 -17.019 1.00 85.06 100 VAL A C 1
ATOM 860 O O . VAL A 1 100 ? 1.590 -3.826 -17.222 1.00 85.06 100 VAL A O 1
ATOM 863 N N . ASP A 1 101 ? -0.446 -4.644 -16.747 1.00 87.31 101 ASP A N 1
ATOM 864 C CA . ASP A 1 101 ? -1.097 -3.335 -16.733 1.00 87.31 101 ASP A CA 1
ATOM 865 C C . ASP A 1 101 ? -0.504 -2.394 -15.676 1.00 87.31 101 ASP A C 1
ATOM 867 O O . ASP A 1 101 ? -0.418 -1.178 -15.883 1.00 87.31 101 ASP A O 1
ATOM 871 N N . LYS A 1 102 ? -0.078 -2.935 -14.529 1.00 83.50 102 LYS A N 1
ATOM 872 C CA . LYS A 1 102 ? 0.600 -2.172 -13.475 1.00 83.50 102 LYS A CA 1
ATOM 873 C C . LYS A 1 102 ? 1.924 -1.598 -13.978 1.00 83.50 102 LYS A C 1
ATOM 875 O O . LYS A 1 102 ? 2.190 -0.415 -13.744 1.00 83.50 102 LYS A O 1
ATOM 880 N N . ILE A 1 103 ? 2.733 -2.386 -14.689 1.00 84.12 103 ILE A N 1
ATOM 881 C CA . ILE A 1 103 ? 3.990 -1.906 -15.281 1.00 84.12 103 ILE A CA 1
ATOM 882 C C . ILE A 1 103 ? 3.736 -0.860 -16.363 1.00 84.12 103 ILE A C 1
ATOM 884 O O . ILE A 1 103 ? 4.381 0.190 -16.344 1.00 84.12 103 ILE A O 1
ATOM 888 N N . ILE A 1 104 ? 2.776 -1.094 -17.256 1.00 87.19 104 ILE A N 1
ATOM 889 C CA . ILE A 1 104 ? 2.412 -0.129 -18.302 1.00 87.19 104 ILE A CA 1
ATOM 890 C C . ILE A 1 104 ? 1.983 1.199 -17.666 1.00 87.19 104 ILE A C 1
ATOM 892 O O . ILE A 1 104 ? 2.464 2.275 -18.025 1.00 87.19 104 ILE A O 1
ATOM 896 N N . SER A 1 105 ? 1.122 1.140 -16.651 1.00 85.25 105 SER A N 1
ATOM 897 C CA . SER A 1 105 ? 0.672 2.327 -15.925 1.00 85.25 105 SER A CA 1
ATOM 898 C C . SER A 1 105 ? 1.816 3.062 -15.236 1.00 85.25 105 SER A C 1
ATOM 900 O O . SER A 1 105 ? 1.841 4.292 -15.238 1.00 85.25 105 SER A O 1
ATOM 902 N N . ARG A 1 106 ? 2.765 2.327 -14.646 1.00 80.75 106 ARG A N 1
ATOM 903 C CA . ARG A 1 106 ? 3.965 2.895 -14.024 1.00 80.75 106 ARG A CA 1
ATOM 904 C C . ARG A 1 106 ? 4.839 3.593 -15.058 1.00 80.75 106 ARG A C 1
ATOM 906 O O . ARG A 1 106 ? 5.329 4.687 -14.785 1.00 80.75 106 ARG A O 1
ATOM 913 N N . PHE A 1 107 ? 5.033 2.977 -16.222 1.00 83.94 107 PHE A N 1
ATOM 914 C CA . PHE A 1 107 ? 5.781 3.564 -17.327 1.00 83.94 107 PHE A CA 1
ATOM 915 C C . PHE A 1 107 ? 5.201 4.939 -17.683 1.00 83.94 107 PHE A C 1
ATOM 917 O O . PHE A 1 107 ? 5.916 5.939 -17.610 1.00 83.94 107 PHE A O 1
ATOM 924 N N . PHE A 1 108 ? 3.892 5.028 -17.931 1.00 84.56 108 PHE A N 1
ATOM 925 C CA . PHE A 1 108 ? 3.250 6.303 -18.272 1.00 84.56 108 PHE A CA 1
ATOM 926 C C . PHE A 1 108 ? 3.217 7.312 -17.116 1.00 84.56 108 PHE A C 1
ATOM 928 O O . PHE A 1 108 ? 3.434 8.501 -17.347 1.00 84.56 108 PHE A O 1
ATOM 935 N N . TYR A 1 109 ? 3.020 6.865 -15.871 1.00 80.56 109 TYR A N 1
ATOM 936 C CA . TYR A 1 109 ? 3.060 7.741 -14.693 1.00 80.56 109 TYR A CA 1
ATOM 937 C C . TYR A 1 109 ? 4.390 8.507 -14.593 1.00 80.56 109 TYR A C 1
ATOM 939 O O . TYR A 1 109 ? 4.402 9.725 -14.408 1.00 80.56 109 TYR A O 1
ATOM 947 N N . HIS A 1 110 ? 5.516 7.822 -14.809 1.00 75.19 110 HIS A N 1
ATOM 948 C CA . HIS A 1 110 ? 6.838 8.456 -14.802 1.00 75.19 110 HIS A CA 1
ATOM 949 C C . HIS A 1 110 ? 7.067 9.393 -15.994 1.00 75.19 110 HIS A C 1
ATOM 951 O O . HIS A 1 110 ? 7.735 10.420 -15.851 1.00 75.19 110 HIS A O 1
ATOM 957 N N . HIS A 1 111 ? 6.472 9.090 -17.149 1.00 74.69 111 HIS A N 1
ATOM 958 C CA . HIS A 1 111 ? 6.569 9.932 -18.343 1.00 74.69 111 HIS A CA 1
ATOM 959 C C . HIS A 1 11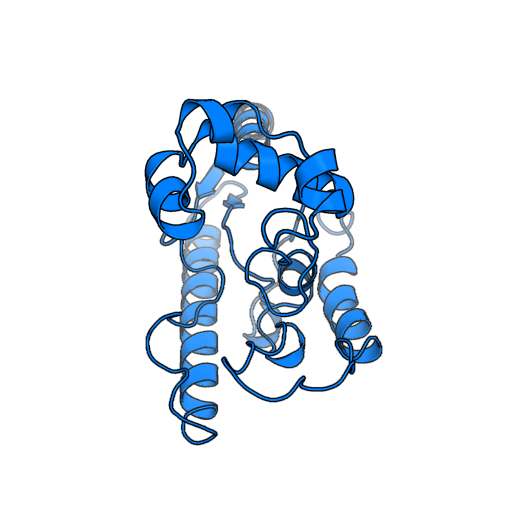1 ? 5.807 11.255 -18.209 1.00 74.69 111 HIS A C 1
ATOM 961 O O . HIS A 1 111 ? 6.238 12.270 -18.763 1.00 74.69 111 HIS A O 1
ATOM 967 N N . ILE A 1 112 ? 4.710 11.260 -17.447 1.00 71.94 112 ILE A N 1
ATOM 968 C CA . ILE A 1 112 ? 3.880 12.448 -17.217 1.00 71.94 112 ILE A CA 1
ATOM 969 C C . ILE A 1 112 ? 4.418 13.284 -16.043 1.00 71.94 112 ILE A C 1
ATOM 971 O O . ILE A 1 112 ? 4.448 14.510 -16.145 1.00 71.94 112 ILE A O 1
ATOM 975 N N . GLY A 1 113 ? 4.857 12.644 -14.950 1.00 62.09 113 GLY A N 1
ATOM 976 C CA . GLY A 1 113 ? 5.116 13.323 -13.672 1.00 62.09 113 GLY A CA 1
ATOM 977 C C . GLY A 1 113 ? 6.573 13.672 -13.338 1.00 62.09 113 GLY A C 1
ATOM 978 O O . GLY A 1 113 ? 6.795 14.604 -12.572 1.00 62.09 113 GLY A O 1
ATOM 979 N N . TYR A 1 114 ? 7.575 12.970 -13.886 1.00 60.25 114 TYR A N 1
ATOM 980 C CA . TYR A 1 114 ? 8.956 13.031 -13.364 1.00 60.25 114 TYR A CA 1
ATOM 981 C C . TYR A 1 114 ? 10.022 13.301 -14.433 1.00 60.25 114 TYR A C 1
ATOM 983 O O . TYR A 1 114 ? 11.120 12.748 -14.393 1.00 60.25 114 TYR A O 1
ATOM 991 N N . THR A 1 115 ? 9.743 14.198 -15.383 1.00 59.59 115 THR A N 1
ATOM 992 C CA . THR A 1 115 ? 10.693 14.501 -16.467 1.00 59.59 115 THR A CA 1
ATOM 993 C C . THR A 1 115 ? 12.074 14.957 -15.996 1.00 59.59 115 THR A C 1
ATOM 995 O O . THR A 1 115 ? 13.018 14.796 -16.753 1.00 59.59 115 THR A O 1
ATOM 998 N N . ASP A 1 116 ? 12.228 15.535 -14.801 1.00 57.94 116 ASP A N 1
ATOM 999 C CA . ASP A 1 116 ? 13.511 16.113 -14.372 1.00 57.94 116 ASP A CA 1
ATOM 1000 C C . ASP A 1 116 ? 14.440 15.125 -13.650 1.00 57.94 116 ASP A C 1
ATOM 1002 O O . ASP A 1 116 ? 15.650 15.180 -13.861 1.00 57.94 116 ASP A O 1
ATOM 1006 N N . LEU A 1 117 ? 13.897 14.170 -12.885 1.00 57.66 117 LEU A N 1
ATOM 1007 C CA . LEU A 1 117 ? 14.694 13.128 -12.218 1.00 57.66 117 LEU A CA 1
ATOM 1008 C C . LEU A 1 117 ? 15.214 12.089 -13.224 1.00 57.66 117 LEU A C 1
ATOM 1010 O O . LEU A 1 117 ? 16.382 11.713 -13.190 1.00 57.66 117 LEU A O 1
ATOM 1014 N N . TYR A 1 118 ? 14.372 11.710 -14.187 1.00 57.50 118 TYR A N 1
ATOM 1015 C CA . TYR A 1 118 ? 14.698 10.694 -15.189 1.00 57.50 118 TYR A CA 1
ATOM 1016 C C . TYR A 1 118 ? 15.654 11.194 -16.285 1.00 57.50 118 TYR A C 1
ATOM 1018 O O . TYR A 1 118 ? 16.417 10.404 -16.840 1.00 57.50 118 TYR A O 1
ATOM 1026 N N . LYS A 1 119 ? 15.705 12.511 -16.554 1.00 57.41 119 LYS A N 1
ATOM 1027 C CA . LYS A 1 119 ? 16.722 13.118 -17.443 1.00 57.41 119 LYS A CA 1
ATOM 1028 C C . LYS A 1 119 ? 18.145 12.768 -17.020 1.00 57.41 119 LYS A C 1
ATOM 1030 O O . LYS A 1 119 ? 18.996 12.551 -17.876 1.00 57.41 119 LYS A O 1
ATOM 1035 N N . LYS A 1 120 ? 18.395 12.759 -15.707 1.00 58.38 120 LYS A N 1
ATOM 1036 C CA . LYS A 1 120 ? 19.731 12.564 -15.138 1.00 58.38 120 LYS A CA 1
ATOM 1037 C C . LYS A 1 120 ? 20.154 11.095 -15.156 1.00 58.38 120 LYS A C 1
ATOM 1039 O O . LYS A 1 120 ? 21.332 10.818 -15.328 1.00 58.38 120 LYS A O 1
ATOM 1044 N N . GLU A 1 121 ? 19.200 10.179 -15.009 1.00 63.94 121 GLU A N 1
ATOM 1045 C CA . GLU A 1 121 ? 19.447 8.733 -14.975 1.00 63.94 121 GLU A CA 1
ATOM 1046 C C . GLU A 1 121 ? 19.597 8.127 -16.380 1.00 63.94 121 GLU A C 1
ATOM 1048 O O . GLU A 1 121 ? 20.460 7.283 -16.595 1.00 63.94 121 GLU A O 1
ATOM 1053 N N . PHE A 1 122 ? 18.817 8.604 -17.358 1.00 64.75 122 PHE A N 1
ATOM 1054 C CA . PHE A 1 122 ? 18.781 8.028 -18.711 1.00 64.75 122 PHE A CA 1
ATOM 1055 C C . PHE A 1 122 ? 19.499 8.869 -19.778 1.00 64.75 122 PHE A C 1
ATOM 1057 O O . PHE A 1 122 ? 19.525 8.471 -20.939 1.00 64.75 122 PHE A O 1
ATOM 1064 N N . ASN A 1 123 ? 20.070 10.024 -19.408 1.00 68.56 123 ASN A N 1
ATOM 1065 C CA . ASN A 1 123 ? 20.802 10.945 -20.293 1.00 68.56 123 ASN A CA 1
ATOM 1066 C C . ASN A 1 123 ? 20.075 11.258 -21.623 1.00 68.56 123 ASN A C 1
ATOM 1068 O O . ASN A 1 123 ? 20.679 11.286 -22.694 1.00 68.56 123 ASN A O 1
ATOM 1072 N N . VAL A 1 124 ? 18.756 11.467 -21.562 1.00 71.06 124 VAL A N 1
ATOM 1073 C CA . VAL A 1 124 ? 17.881 11.655 -22.735 1.00 71.06 124 VAL A CA 1
ATOM 1074 C C . VAL A 1 124 ? 17.216 13.023 -22.741 1.00 71.06 124 VAL A C 1
ATOM 1076 O O . VAL A 1 124 ? 16.884 13.596 -21.698 1.00 71.06 124 VAL A O 1
ATOM 1079 N N . SER A 1 125 ? 16.978 13.562 -23.939 1.00 72.94 125 SER A N 1
ATOM 1080 C CA . SER A 1 125 ? 16.312 14.860 -24.082 1.00 72.94 125 SER A CA 1
ATOM 1081 C C . SER A 1 125 ? 14.836 14.793 -23.654 1.00 72.94 125 SER A C 1
ATOM 1083 O O . SER A 1 125 ? 14.164 13.776 -23.818 1.00 72.94 125 SER A O 1
ATOM 1085 N N . LYS A 1 126 ? 14.265 15.912 -23.177 1.00 70.19 126 LYS A N 1
ATOM 1086 C CA . LYS A 1 126 ? 12.837 15.999 -22.782 1.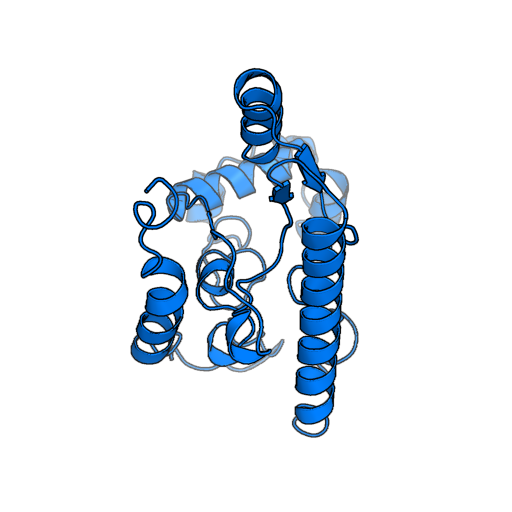00 70.19 126 LYS A CA 1
ATOM 1087 C C . LYS A 1 126 ? 11.881 15.610 -23.919 1.00 70.19 126 LYS A C 1
ATOM 1089 O O . LYS A 1 126 ? 10.812 15.057 -23.669 1.00 70.19 126 LYS A O 1
ATOM 1094 N N . LYS A 1 127 ? 12.247 15.942 -25.162 1.00 72.94 127 LYS A N 1
ATOM 1095 C CA . LYS A 1 127 ? 11.451 15.655 -26.364 1.00 72.94 127 LYS A CA 1
ATOM 1096 C C . LYS A 1 127 ? 11.483 14.171 -26.710 1.00 72.94 127 LYS A C 1
ATOM 1098 O O . LYS A 1 127 ? 10.464 13.638 -27.127 1.00 72.94 127 LYS A O 1
ATOM 1103 N N . GLU A 1 128 ? 12.633 13.534 -26.529 1.00 74.69 128 GLU A N 1
ATOM 1104 C CA . GLU A 1 128 ? 12.796 12.098 -26.732 1.00 74.69 128 GLU A CA 1
ATOM 1105 C C . GLU A 1 128 ? 12.075 11.311 -25.638 1.00 74.69 128 GLU A C 1
ATOM 1107 O O . GLU A 1 128 ? 11.267 10.452 -25.960 1.00 74.69 128 GLU A O 1
ATOM 1112 N N . TRP A 1 129 ? 12.249 11.688 -24.366 1.00 72.94 129 TRP A N 1
ATOM 1113 C CA . TRP A 1 129 ? 11.558 11.058 -23.237 1.00 72.94 129 TRP A CA 1
ATOM 1114 C C . TRP A 1 129 ? 10.041 11.047 -23.418 1.00 72.94 129 TRP A C 1
ATOM 1116 O O . TRP A 1 129 ? 9.421 9.998 -23.351 1.00 72.94 129 TRP A O 1
ATOM 1126 N N . LYS A 1 130 ? 9.430 12.192 -23.749 1.00 71.81 130 LYS A N 1
ATOM 1127 C CA . LYS A 1 130 ? 7.974 12.278 -23.966 1.00 71.81 130 LYS A CA 1
ATOM 1128 C C . LYS A 1 130 ? 7.452 11.429 -25.129 1.00 71.81 130 LYS A C 1
ATOM 1130 O O . LYS A 1 130 ? 6.252 11.185 -25.186 1.00 71.81 130 LYS A O 1
ATOM 1135 N N . LYS A 1 131 ? 8.315 11.056 -26.074 1.00 77.25 131 LYS A N 1
ATOM 1136 C CA . LYS A 1 131 ? 7.958 10.271 -27.261 1.00 77.25 131 LYS A CA 1
ATOM 1137 C C . LYS A 1 131 ? 8.248 8.781 -27.108 1.00 77.25 131 LYS A C 1
ATOM 1139 O O . LYS A 1 131 ? 7.896 8.033 -28.011 1.00 77.25 131 LYS A O 1
ATOM 1144 N N . ARG A 1 132 ? 8.892 8.357 -26.017 1.00 77.69 132 ARG A N 1
ATOM 1145 C CA . ARG A 1 132 ? 9.211 6.946 -25.794 1.00 77.69 132 ARG A CA 1
ATOM 1146 C C . ARG A 1 132 ? 7.934 6.127 -25.669 1.00 77.69 132 ARG A C 1
ATOM 1148 O O . ARG A 1 132 ? 7.048 6.453 -24.877 1.00 77.69 132 ARG A O 1
ATOM 1155 N N . PHE A 1 133 ? 7.872 5.045 -26.435 1.00 85.62 133 PHE A N 1
ATOM 1156 C CA . PHE A 1 133 ? 6.791 4.072 -26.357 1.00 85.62 133 PHE A CA 1
ATOM 1157 C C . PHE A 1 133 ? 7.148 2.936 -25.402 1.00 85.62 133 PHE A C 1
ATOM 1159 O O . PHE A 1 133 ? 8.313 2.566 -25.241 1.00 85.62 133 PHE A O 1
ATOM 1166 N N . PHE A 1 134 ? 6.123 2.347 -24.789 1.00 87.38 134 PHE A N 1
ATOM 1167 C CA . PHE A 1 134 ? 6.302 1.215 -23.885 1.00 87.38 134 PHE A CA 1
ATOM 1168 C C . PHE A 1 134 ? 6.967 0.027 -24.596 1.00 87.38 134 PHE A C 1
ATOM 1170 O O . PHE A 1 134 ? 7.879 -0.592 -24.058 1.00 87.38 134 PHE A O 1
ATOM 1177 N N . GLN A 1 135 ? 6.563 -0.250 -25.835 1.00 89.06 135 GLN A N 1
ATOM 1178 C CA . GLN A 1 135 ? 7.090 -1.346 -26.643 1.00 89.06 135 GLN A CA 1
ATOM 1179 C C . GLN A 1 135 ? 8.589 -1.185 -26.908 1.00 89.06 135 GLN A C 1
ATOM 1181 O O . GLN A 1 135 ? 9.340 -2.140 -26.752 1.00 89.06 135 GLN A O 1
ATOM 1186 N N . GLU A 1 136 ? 9.040 0.027 -27.242 1.00 88.25 136 GLU A N 1
ATOM 1187 C CA . GLU A 1 136 ? 10.462 0.315 -27.461 1.00 88.25 136 GLU A CA 1
ATOM 1188 C C . GLU A 1 136 ? 11.279 0.096 -26.188 1.00 88.25 136 GLU A C 1
ATOM 1190 O O . GLU A 1 136 ? 12.367 -0.474 -26.243 1.00 88.25 136 GLU A O 1
ATOM 1195 N N . CYS A 1 137 ? 10.733 0.509 -25.042 1.00 86.25 137 CYS A N 1
ATOM 1196 C CA . CYS A 1 137 ? 11.337 0.263 -23.740 1.00 86.25 137 CYS A CA 1
ATOM 1197 C C . CYS A 1 137 ? 11.510 -1.248 -23.498 1.00 86.25 137 CYS A C 1
ATOM 1199 O O . CYS A 1 137 ? 12.598 -1.694 -23.128 1.00 86.25 137 CYS A O 1
ATOM 1201 N N . VAL A 1 138 ? 10.464 -2.046 -23.757 1.00 89.25 138 VAL A N 1
ATOM 1202 C CA . VAL A 1 138 ? 10.494 -3.508 -23.584 1.00 89.25 138 VAL A CA 1
ATOM 1203 C C . VAL A 1 138 ? 11.497 -4.156 -24.538 1.00 89.25 138 VAL A C 1
ATOM 1205 O O . VAL A 1 138 ? 12.311 -4.965 -24.099 1.00 89.25 138 VAL A O 1
ATOM 1208 N N . SER A 1 139 ? 11.500 -3.775 -25.820 1.00 88.31 139 SER A N 1
ATOM 1209 C CA . SER A 1 139 ? 12.436 -4.305 -26.822 1.00 88.31 139 SER A CA 1
ATOM 1210 C C . SER A 1 139 ? 13.898 -3.980 -26.509 1.00 88.31 139 SER A C 1
ATOM 1212 O O . SER A 1 139 ? 14.780 -4.773 -26.825 1.00 88.31 139 SER A O 1
ATOM 1214 N N . ARG A 1 140 ? 14.163 -2.830 -25.879 1.00 84.75 140 ARG A N 1
ATOM 1215 C CA . ARG A 1 140 ? 15.501 -2.431 -25.411 1.00 84.75 140 ARG A CA 1
ATOM 1216 C C . ARG A 1 140 ? 15.885 -3.051 -24.071 1.00 84.75 140 ARG A C 1
ATOM 1218 O O . ARG A 1 140 ? 17.032 -2.927 -23.658 1.00 84.75 140 ARG A O 1
ATOM 1225 N N . GLY A 1 141 ? 14.935 -3.693 -23.398 1.00 82.25 141 GLY A N 1
ATOM 1226 C CA . GLY A 1 141 ? 15.136 -4.283 -22.088 1.00 82.25 141 GLY A CA 1
ATOM 1227 C C . GLY A 1 141 ? 15.477 -3.259 -21.005 1.00 82.25 141 GLY A C 1
ATOM 1228 O O . GLY A 1 141 ? 16.325 -3.521 -20.156 1.00 82.25 141 GLY A O 1
ATOM 1229 N N . GLU A 1 142 ? 14.859 -2.077 -21.043 1.00 80.38 142 GLU A N 1
ATOM 1230 C CA . GLU A 1 142 ? 15.145 -1.032 -20.059 1.00 80.38 142 GLU A CA 1
ATOM 1231 C C . GLU A 1 142 ? 14.501 -1.351 -18.688 1.00 80.38 142 GLU A C 1
ATOM 1233 O O . GLU A 1 142 ? 13.360 -1.822 -18.632 1.00 80.38 142 GLU A O 1
ATOM 1238 N N . PRO A 1 143 ? 15.153 -1.014 -17.556 1.00 76.75 143 PRO A N 1
ATOM 1239 C CA . PRO A 1 143 ? 14.640 -1.338 -16.219 1.00 76.75 143 PRO A CA 1
ATOM 1240 C C . PRO A 1 143 ? 13.244 -0.783 -15.900 1.00 76.75 143 PRO A C 1
ATOM 1242 O O . PRO A 1 143 ? 12.491 -1.362 -15.118 1.00 76.75 143 PRO A O 1
ATOM 1245 N N . LEU A 1 144 ? 12.863 0.344 -16.510 1.00 76.81 144 LEU A N 1
ATOM 1246 C CA . LEU A 1 144 ? 11.597 1.026 -16.228 1.00 76.81 144 LEU A CA 1
ATOM 1247 C C . LEU A 1 144 ? 10.362 0.196 -16.615 1.00 76.81 144 LEU A C 1
ATOM 1249 O O . LEU A 1 144 ? 9.320 0.313 -15.962 1.00 76.81 144 LEU A O 1
ATOM 1253 N N . CYS A 1 145 ? 10.472 -0.632 -17.650 1.00 80.81 145 CYS A N 1
ATOM 1254 C CA . CYS A 1 145 ? 9.387 -1.434 -18.229 1.00 80.81 145 CYS A CA 1
ATOM 1255 C C . CYS A 1 145 ? 9.588 -2.941 -18.035 1.00 80.81 145 CYS A C 1
ATOM 1257 O O . CYS A 1 145 ? 8.858 -3.736 -18.622 1.00 80.81 145 CYS A O 1
ATOM 1259 N N . GLN A 1 146 ? 10.549 -3.336 -17.200 1.00 76.38 146 GLN A N 1
ATOM 1260 C CA . GLN A 1 146 ? 10.772 -4.726 -16.833 1.00 76.38 146 GLN A CA 1
ATOM 1261 C C . GLN A 1 146 ? 10.238 -5.040 -15.432 1.00 76.38 146 GLN A C 1
ATOM 1263 O O . GLN A 1 146 ? 10.176 -4.183 -14.539 1.00 76.38 146 GLN A O 1
ATOM 1268 N N . PHE A 1 147 ? 9.872 -6.309 -15.249 1.00 72.31 147 PHE A N 1
ATOM 1269 C CA . PHE A 1 147 ? 9.762 -6.918 -13.930 1.00 72.31 147 PHE A CA 1
ATOM 1270 C C . PHE A 1 147 ? 11.165 -7.315 -13.499 1.00 72.31 147 PHE A C 1
ATOM 1272 O O . PHE A 1 147 ? 11.719 -8.282 -14.016 1.00 72.31 147 PHE A O 1
ATOM 1279 N N . ILE A 1 148 ? 11.746 -6.546 -12.584 1.00 66.75 148 ILE A N 1
ATOM 1280 C CA . ILE A 1 148 ? 13.017 -6.905 -11.966 1.00 66.75 148 ILE A CA 1
ATOM 1281 C C . ILE A 1 148 ? 12.707 -7.395 -10.549 1.00 66.75 148 ILE A C 1
ATOM 1283 O O . ILE A 1 148 ? 12.366 -6.569 -9.691 1.00 66.75 148 ILE A O 1
ATOM 1287 N N . PRO A 1 149 ? 12.813 -8.714 -10.290 1.00 58.28 149 PRO A N 1
ATOM 1288 C CA . PRO A 1 149 ? 12.732 -9.245 -8.938 1.00 58.28 149 PRO A CA 1
ATOM 1289 C C . PRO A 1 149 ? 13.778 -8.539 -8.075 1.00 58.28 149 PRO A C 1
ATOM 1291 O O . PRO A 1 149 ? 14.937 -8.442 -8.468 1.00 58.28 149 PRO A O 1
ATOM 1294 N N . GLY A 1 150 ? 13.381 -8.002 -6.926 1.00 54.34 150 GLY A N 1
ATOM 1295 C CA . GLY A 1 150 ? 14.287 -7.217 -6.073 1.00 54.34 150 GLY A CA 1
ATOM 1296 C C . GLY A 1 150 ? 13.888 -5.751 -5.923 1.00 54.34 150 GLY A C 1
ATOM 1297 O O . GLY A 1 150 ? 14.266 -5.111 -4.946 1.00 54.34 150 GLY A O 1
ATOM 1298 N N . HIS A 1 151 ? 13.122 -5.195 -6.866 1.00 57.34 151 HIS A N 1
ATOM 1299 C CA . HIS A 1 151 ? 12.840 -3.759 -6.883 1.00 57.34 151 HIS A CA 1
ATOM 1300 C C . HIS A 1 151 ? 11.538 -3.359 -6.173 1.00 57.34 151 HIS A C 1
ATOM 1302 O O . HIS A 1 151 ? 10.491 -3.989 -6.326 1.00 57.34 151 HIS A O 1
ATOM 1308 N N . LYS A 1 152 ? 11.571 -2.190 -5.509 1.00 54.91 152 LYS A N 1
ATOM 1309 C CA . LYS A 1 152 ? 10.456 -1.550 -4.770 1.00 54.91 152 LYS A CA 1
ATOM 1310 C C . LYS A 1 152 ? 9.204 -1.213 -5.590 1.00 54.91 152 LYS A C 1
ATOM 1312 O O . LYS A 1 152 ? 8.304 -0.535 -5.102 1.00 54.91 152 LYS A O 1
ATOM 1317 N N . TYR A 1 153 ? 9.138 -1.579 -6.858 1.00 57.44 153 TYR A N 1
ATOM 1318 C CA . TYR A 1 153 ? 7.975 -1.337 -7.708 1.00 57.44 153 TYR A CA 1
ATOM 1319 C C . TYR A 1 153 ? 7.219 -2.625 -8.058 1.00 57.44 153 TYR A C 1
ATOM 1321 O O . TYR A 1 153 ? 6.119 -2.545 -8.606 1.00 57.44 153 TYR A O 1
ATOM 1329 N N . ASP A 1 154 ? 7.751 -3.785 -7.662 1.00 59.38 154 ASP A N 1
ATOM 1330 C CA . ASP A 1 154 ? 7.121 -5.107 -7.773 1.00 59.38 154 ASP A CA 1
ATOM 1331 C C . ASP A 1 154 ? 6.282 -5.468 -6.527 1.00 59.38 154 ASP A C 1
ATOM 1333 O O . ASP A 1 154 ? 6.141 -6.608 -6.099 1.00 59.38 154 ASP A O 1
ATOM 1337 N N . LEU A 1 155 ? 5.721 -4.446 -5.877 1.00 66.06 155 LEU A N 1
ATOM 1338 C CA . LEU A 1 155 ? 5.125 -4.573 -4.548 1.00 66.06 155 LEU A CA 1
ATOM 1339 C C . LEU A 1 155 ? 3.673 -5.055 -4.593 1.00 66.06 155 LEU A C 1
ATOM 1341 O O . LEU A 1 155 ? 2.832 -4.451 -3.951 1.00 66.06 155 LEU A O 1
ATOM 1345 N N . SER A 1 156 ? 3.295 -6.029 -5.417 1.00 78.81 156 SER A N 1
ATOM 1346 C CA . SER A 1 156 ? 1.945 -6.606 -5.241 1.00 78.81 156 SER A CA 1
ATOM 1347 C C . SER A 1 156 ? 1.963 -7.634 -4.113 1.00 78.81 156 SER A C 1
ATOM 1349 O O . SER A 1 156 ? 1.131 -7.579 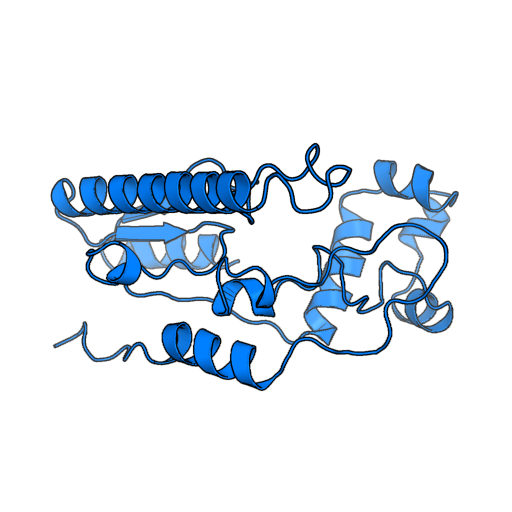-3.218 1.00 78.81 156 SER A O 1
ATOM 1351 N N . ILE A 1 157 ? 2.970 -8.508 -4.103 1.00 79.38 157 ILE A N 1
ATOM 1352 C CA . ILE A 1 157 ? 3.075 -9.617 -3.149 1.00 79.38 157 ILE A CA 1
ATOM 1353 C C . ILE A 1 157 ? 3.254 -9.147 -1.691 1.00 79.38 157 ILE A C 1
ATOM 1355 O O . ILE A 1 157 ? 2.496 -9.611 -0.839 1.00 79.38 157 ILE A O 1
ATOM 1359 N N . PRO A 1 158 ? 4.160 -8.198 -1.365 1.00 79.38 158 PRO A N 1
ATOM 1360 C CA . PRO A 1 158 ? 4.369 -7.772 0.023 1.00 79.38 158 PRO A CA 1
ATOM 1361 C C . PRO A 1 158 ? 3.121 -7.157 0.668 1.00 79.38 158 PRO A C 1
ATOM 1363 O O . PRO A 1 158 ? 2.930 -7.273 1.871 1.00 79.38 158 PRO A O 1
ATOM 1366 N N . TYR A 1 159 ? 2.223 -6.559 -0.125 1.00 83.06 159 TYR A N 1
ATOM 1367 C CA . TYR A 1 159 ? 0.982 -5.987 0.401 1.00 83.06 159 TYR A CA 1
ATOM 1368 C C . TYR A 1 159 ? 0.009 -7.031 0.953 1.00 83.06 159 TYR A C 1
ATOM 1370 O O . TYR A 1 159 ? -0.811 -6.665 1.780 1.00 83.06 159 TYR A O 1
ATOM 1378 N N . PHE A 1 160 ? 0.114 -8.296 0.541 1.00 85.12 160 PHE A N 1
ATOM 1379 C CA . PHE A 1 160 ? -0.696 -9.401 1.072 1.00 85.12 160 PHE A CA 1
ATOM 1380 C C . PHE A 1 160 ? 0.113 -10.320 1.985 1.00 85.12 160 PHE A C 1
ATOM 1382 O O . PHE A 1 160 ? -0.415 -10.865 2.941 1.00 85.12 160 PHE A O 1
ATOM 1389 N N . CYS A 1 161 ? 1.400 -10.496 1.691 1.00 81.88 161 CYS A N 1
ATOM 1390 C CA . CYS A 1 161 ? 2.285 -11.370 2.453 1.00 81.88 161 CYS A CA 1
ATOM 1391 C C . CYS A 1 161 ? 2.717 -10.733 3.793 1.00 81.88 161 CYS A C 1
ATOM 1393 O O . CYS A 1 161 ? 2.967 -11.444 4.765 1.00 81.88 161 CYS A O 1
ATOM 1395 N N . GLY A 1 162 ? 2.767 -9.398 3.862 1.00 82.88 162 GLY A N 1
ATOM 1396 C CA . GLY A 1 162 ? 3.057 -8.642 5.078 1.00 82.88 162 GLY A CA 1
ATOM 1397 C C . GLY A 1 162 ? 4.530 -8.271 5.247 1.00 82.88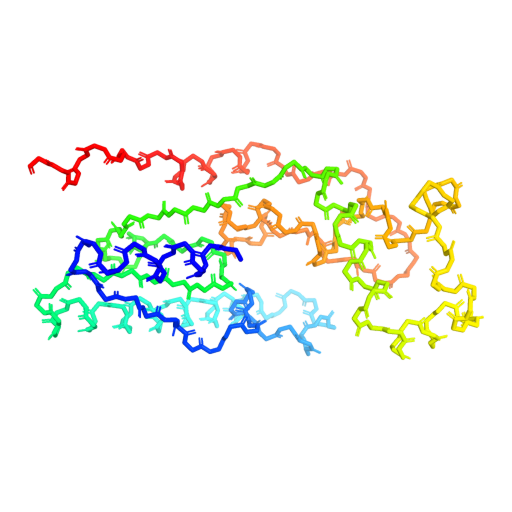 162 GLY A C 1
ATOM 1398 O O . GLY A 1 162 ? 5.273 -8.103 4.278 1.00 82.88 162 GLY A O 1
ATOM 1399 N N . HIS A 1 163 ? 4.950 -8.110 6.502 1.00 78.81 163 HIS A N 1
ATOM 1400 C CA . HIS A 1 163 ? 6.254 -7.548 6.879 1.00 78.81 163 HIS A CA 1
ATOM 1401 C C . HIS A 1 163 ? 7.389 -8.577 7.019 1.00 78.81 163 HIS A C 1
ATOM 1403 O O . HIS A 1 163 ? 8.506 -8.218 7.394 1.00 78.81 163 HIS A O 1
ATOM 1409 N N . ASN A 1 164 ? 7.136 -9.853 6.722 1.00 75.19 164 ASN A N 1
ATOM 1410 C CA . ASN A 1 164 ? 8.148 -10.902 6.845 1.00 75.19 164 ASN A CA 1
ATOM 1411 C C . ASN A 1 164 ? 9.284 -10.688 5.813 1.00 75.19 164 ASN A C 1
ATOM 1413 O O . ASN A 1 164 ? 8.997 -10.384 4.652 1.00 75.19 164 ASN A O 1
ATOM 1417 N N . PRO A 1 165 ? 10.570 -10.853 6.183 1.00 71.38 165 PRO A N 1
ATOM 1418 C CA . PRO A 1 165 ? 11.689 -10.757 5.239 1.00 71.38 165 PRO A CA 1
ATOM 1419 C C . PRO A 1 165 ? 11.560 -11.678 4.016 1.00 71.38 165 PRO A C 1
ATOM 1421 O O . PRO A 1 165 ? 12.028 -11.314 2.943 1.00 71.38 165 PRO A O 1
ATOM 1424 N N . GLU A 1 166 ? 10.897 -12.830 4.136 1.00 71.56 166 GLU A N 1
ATOM 1425 C CA . GLU A 1 166 ? 10.643 -13.748 3.013 1.00 71.56 166 GLU A CA 1
ATOM 1426 C C . GLU A 1 166 ? 9.608 -13.204 2.019 1.00 71.56 166 GLU A C 1
ATOM 1428 O O . GLU A 1 166 ? 9.601 -13.601 0.855 1.00 71.56 166 GLU A O 1
ATOM 1433 N N . CYS A 1 167 ? 8.747 -12.286 2.471 1.00 72.69 167 CYS A N 1
ATOM 1434 C CA . CYS A 1 167 ? 7.780 -11.574 1.640 1.00 72.69 167 CYS A CA 1
ATOM 1435 C C . CYS A 1 167 ? 8.420 -10.465 0.807 1.00 72.69 167 CYS A C 1
ATOM 1437 O O . CYS A 1 167 ? 7.801 -9.945 -0.124 1.00 72.69 167 CYS A O 1
ATOM 1439 N N . MET A 1 168 ? 9.632 -10.057 1.177 1.00 68.94 168 MET A N 1
ATOM 1440 C CA . MET A 1 168 ? 10.345 -8.999 0.498 1.00 68.94 168 MET A CA 1
ATOM 1441 C C . MET A 1 168 ? 11.250 -9.602 -0.570 1.00 68.94 168 MET A C 1
ATOM 1443 O O . MET A 1 168 ? 11.907 -10.619 -0.336 1.00 68.94 168 MET A O 1
ATOM 1447 N N . PRO A 1 169 ? 11.342 -8.963 -1.743 1.00 57.44 169 PRO A N 1
ATOM 1448 C CA . PRO A 1 169 ? 12.367 -9.331 -2.693 1.00 57.44 169 PRO A CA 1
ATOM 1449 C C . PRO A 1 169 ? 13.745 -9.244 -2.016 1.00 57.44 169 PRO A C 1
ATOM 1451 O O . PRO A 1 169 ? 13.981 -8.272 -1.288 1.00 57.44 169 PRO A O 1
ATOM 1454 N N . PRO A 1 170 ? 14.664 -10.204 -2.239 1.00 54.94 170 PRO A N 1
ATOM 1455 C CA . PRO A 1 170 ? 16.024 -10.073 -1.745 1.00 54.94 170 PRO A CA 1
ATOM 1456 C C . PRO A 1 170 ? 16.584 -8.790 -2.344 1.00 54.94 170 PRO A C 1
ATOM 1458 O O . PRO A 1 170 ? 16.696 -8.654 -3.563 1.00 54.94 170 PRO A O 1
ATOM 1461 N N . TYR A 1 171 ? 16.864 -7.817 -1.484 1.00 44.16 171 TYR A N 1
ATOM 1462 C CA . TYR A 1 171 ? 17.461 -6.568 -1.910 1.00 44.16 171 TYR A CA 1
ATOM 1463 C C . TYR A 1 171 ? 18.731 -6.903 -2.695 1.00 44.16 171 TYR A C 1
ATOM 1465 O O . TYR A 1 171 ? 19.614 -7.609 -2.203 1.00 44.16 171 TYR A O 1
ATOM 1473 N N . SER A 1 172 ? 18.788 -6.444 -3.942 1.00 35.66 172 SER A N 1
ATOM 1474 C CA . SER A 1 172 ? 19.919 -6.635 -4.838 1.00 35.66 172 SER A CA 1
ATOM 1475 C C . SER A 1 172 ? 21.194 -6.135 -4.161 1.00 35.66 172 SER A C 1
ATOM 1477 O O . SER A 1 172 ? 21.362 -4.930 -3.957 1.00 35.66 172 SER A O 1
ATOM 1479 N N . LEU A 1 173 ? 22.102 -7.059 -3.838 1.00 36.56 173 LEU A N 1
ATOM 1480 C CA . LEU A 1 173 ? 23.516 -6.751 -3.684 1.00 36.56 173 LEU A CA 1
ATOM 1481 C C . LEU A 1 173 ? 23.953 -6.059 -4.976 1.00 36.56 173 LEU A C 1
ATOM 1483 O O . LEU A 1 173 ? 24.004 -6.671 -6.042 1.00 36.56 173 LEU A O 1
ATOM 1487 N N . GLY A 1 174 ? 24.196 -4.756 -4.890 1.00 33.53 174 GLY A N 1
ATOM 1488 C CA . GLY A 1 174 ? 24.818 -4.016 -5.968 1.00 33.53 174 GLY A CA 1
ATOM 1489 C C . GLY A 1 174 ? 26.215 -4.576 -6.218 1.00 33.53 174 GLY A C 1
ATOM 1490 O O . GLY A 1 174 ? 27.090 -4.457 -5.367 1.00 33.53 174 GLY A O 1
ATOM 1491 N N . ASN A 1 175 ? 26.375 -5.104 -7.429 1.00 37.19 175 ASN A N 1
ATOM 1492 C CA . ASN A 1 175 ? 27.603 -5.372 -8.173 1.00 37.19 175 ASN A CA 1
ATOM 1493 C C . ASN A 1 175 ? 28.341 -6.696 -7.902 1.00 37.19 175 ASN A C 1
ATOM 1495 O O . ASN A 1 175 ? 28.896 -6.946 -6.838 1.00 37.19 175 ASN A O 1
ATOM 1499 N N . ASN A 1 176 ? 28.434 -7.459 -8.999 1.00 36.94 176 ASN A N 1
ATOM 1500 C CA . ASN A 1 176 ? 29.242 -8.654 -9.253 1.00 36.94 176 ASN A CA 1
ATOM 1501 C C . ASN A 1 176 ? 28.739 -9.955 -8.618 1.00 36.94 176 ASN A C 1
ATOM 1503 O O . ASN A 1 176 ? 29.222 -10.411 -7.587 1.00 36.94 176 ASN A O 1
ATOM 1507 N N . GLY A 1 177 ? 27.824 -10.602 -9.339 1.00 31.27 177 GLY A N 1
ATOM 1508 C CA . GLY A 1 177 ? 27.402 -11.974 -9.088 1.00 31.27 177 GLY A CA 1
ATOM 1509 C C . GLY A 1 177 ? 25.902 -12.039 -8.891 1.00 31.27 177 GLY A C 1
ATOM 1510 O O . GLY A 1 177 ? 25.401 -11.674 -7.834 1.00 31.27 177 GLY A O 1
ATOM 1511 N N . MET A 1 178 ? 25.196 -12.505 -9.924 1.00 32.91 178 MET A N 1
ATOM 1512 C CA . MET A 1 178 ? 23.807 -12.944 -9.820 1.00 32.91 178 MET A CA 1
ATOM 1513 C C . MET A 1 178 ? 23.627 -13.755 -8.523 1.00 32.91 178 MET A C 1
ATOM 1515 O O . MET A 1 178 ? 24.204 -14.843 -8.425 1.00 32.91 178 MET A O 1
ATOM 1519 N N . PRO A 1 179 ? 22.829 -13.303 -7.538 1.00 34.66 179 PRO A N 1
ATOM 1520 C CA . PRO A 1 179 ? 22.230 -14.259 -6.631 1.00 34.66 179 PRO A CA 1
ATOM 1521 C C . PRO A 1 179 ? 21.270 -15.060 -7.510 1.00 34.66 179 PRO A C 1
ATOM 1523 O O . PRO A 1 179 ? 20.395 -14.493 -8.162 1.00 34.66 179 PRO A O 1
ATOM 1526 N N . GLY A 1 180 ? 21.555 -16.355 -7.651 1.00 34.81 180 GLY A N 1
ATOM 1527 C CA . GLY A 1 180 ? 20.890 -17.227 -8.612 1.00 34.81 180 GLY A CA 1
ATOM 1528 C C . GLY A 1 180 ? 19.367 -17.152 -8.540 1.00 34.81 180 GLY A C 1
ATOM 1529 O O . GLY A 1 180 ? 18.811 -16.740 -7.527 1.00 34.81 180 GLY A O 1
ATOM 1530 N N . ASN A 1 181 ? 18.737 -17.604 -9.627 1.00 39.88 181 ASN A N 1
ATOM 1531 C CA . ASN A 1 181 ? 17.302 -17.777 -9.902 1.00 39.88 181 ASN A CA 1
ATOM 1532 C C . ASN A 1 181 ? 16.500 -18.558 -8.832 1.00 39.88 181 ASN A C 1
ATOM 1534 O O . ASN A 1 181 ? 15.683 -19.417 -9.156 1.00 39.88 181 ASN A O 1
ATOM 1538 N N . LYS A 1 182 ? 16.716 -18.321 -7.542 1.00 44.22 182 LYS A N 1
ATOM 1539 C CA . LYS A 1 182 ? 15.822 -18.750 -6.483 1.00 44.22 182 LYS A CA 1
ATOM 1540 C C . LYS A 1 182 ? 14.777 -17.659 -6.373 1.00 44.22 182 LYS A C 1
ATOM 1542 O O . LYS A 1 182 ? 14.948 -16.677 -5.657 1.00 44.22 182 LYS A O 1
ATOM 1547 N N . GLY A 1 183 ? 13.720 -17.829 -7.164 1.00 47.75 183 GLY A N 1
ATOM 1548 C CA . GLY A 1 183 ? 12.471 -17.126 -6.931 1.00 47.75 183 GLY A CA 1
ATOM 1549 C C . GLY A 1 183 ? 12.061 -17.261 -5.463 1.00 47.75 183 GLY A C 1
ATOM 1550 O O . GLY A 1 183 ? 12.462 -18.195 -4.763 1.00 47.75 183 GLY A O 1
ATOM 1551 N N . MET A 1 184 ? 11.288 -16.288 -5.004 1.00 53.94 184 MET A N 1
ATOM 1552 C CA . MET A 1 184 ? 10.724 -16.248 -3.661 1.00 53.94 184 MET A CA 1
ATOM 1553 C C . MET A 1 184 ? 10.047 -17.602 -3.344 1.00 53.94 184 MET A C 1
ATOM 1555 O O . MET A 1 184 ? 9.390 -18.162 -4.226 1.00 53.94 184 MET A O 1
ATOM 1559 N N . PRO A 1 185 ? 10.251 -18.200 -2.154 1.00 56.88 185 PRO A N 1
ATOM 1560 C CA . PRO A 1 185 ? 9.790 -19.558 -1.877 1.00 56.88 185 PRO A CA 1
ATOM 1561 C C . PRO A 1 185 ? 8.257 -19.632 -1.889 1.00 56.88 185 PRO A C 1
ATOM 1563 O O . PRO A 1 185 ? 7.592 -19.300 -0.911 1.00 56.88 185 PRO A O 1
ATOM 1566 N N . ASP A 1 186 ? 7.706 -20.122 -3.000 1.00 57.66 186 ASP A N 1
ATOM 1567 C CA . ASP A 1 186 ? 6.278 -20.098 -3.360 1.00 57.66 186 ASP A CA 1
ATOM 1568 C C . ASP A 1 186 ? 5.342 -20.647 -2.262 1.00 57.66 186 ASP A C 1
ATOM 1570 O O . ASP A 1 186 ? 4.216 -20.185 -2.089 1.00 57.66 186 ASP A O 1
ATOM 1574 N N . LYS A 1 187 ? 5.823 -21.614 -1.468 1.00 59.56 187 LYS A N 1
ATOM 1575 C CA . LYS A 1 187 ? 5.073 -22.203 -0.346 1.00 59.56 187 LYS A CA 1
ATOM 1576 C C . LYS A 1 187 ? 4.832 -21.221 0.804 1.00 59.56 187 LYS A C 1
ATOM 1578 O O . LYS A 1 187 ? 3.725 -21.186 1.334 1.00 59.56 187 LYS A O 1
ATOM 1583 N N . VAL A 1 188 ? 5.839 -20.430 1.174 1.00 61.03 188 VAL A N 1
ATOM 1584 C CA . VAL A 1 188 ? 5.729 -19.447 2.265 1.00 61.03 188 VAL A CA 1
ATOM 1585 C C . VAL A 1 188 ? 4.747 -18.356 1.865 1.00 61.03 188 VAL A C 1
ATOM 1587 O O . VAL A 1 188 ? 3.810 -18.063 2.606 1.00 61.03 188 VAL A O 1
ATOM 1590 N N . ILE A 1 189 ? 4.916 -17.822 0.654 1.00 61.00 189 ILE A N 1
ATOM 1591 C CA . ILE A 1 189 ? 4.073 -16.760 0.101 1.00 61.00 189 ILE A CA 1
ATOM 1592 C C . ILE A 1 189 ? 2.605 -17.174 0.143 1.00 61.00 189 ILE A C 1
ATOM 1594 O O . ILE A 1 189 ? 1.776 -16.441 0.671 1.00 61.00 189 ILE A O 1
ATOM 1598 N N . ARG A 1 190 ? 2.289 -18.379 -0.349 1.00 62.81 190 ARG A N 1
ATOM 1599 C CA . ARG A 1 190 ? 0.915 -18.897 -0.358 1.00 62.81 190 ARG A CA 1
ATOM 1600 C C . ARG A 1 190 ? 0.327 -19.018 1.046 1.00 62.81 190 ARG A C 1
ATOM 1602 O O . ARG A 1 190 ? -0.818 -18.632 1.234 1.00 62.81 190 ARG A O 1
ATOM 1609 N N . SER A 1 191 ? 1.105 -19.502 2.017 1.00 65.56 191 SER A N 1
ATOM 1610 C CA . SER A 1 191 ? 0.645 -19.660 3.407 1.00 65.56 191 SER A CA 1
ATOM 1611 C C . SER A 1 191 ? 0.407 -18.339 4.148 1.00 65.56 191 SER A C 1
ATOM 1613 O O . SER A 1 191 ? -0.448 -18.271 5.020 1.00 65.56 191 SER A O 1
ATOM 1615 N N . LYS A 1 192 ? 1.149 -17.275 3.819 1.00 66.00 192 LYS A N 1
ATOM 1616 C CA . LYS A 1 192 ? 0.959 -15.953 4.437 1.00 66.00 192 LYS A CA 1
ATOM 1617 C C . LYS A 1 192 ? -0.089 -15.120 3.697 1.00 66.00 192 LYS A C 1
ATOM 1619 O O . LYS A 1 192 ? -0.852 -14.407 4.333 1.00 66.00 192 LYS A O 1
ATOM 1624 N N . MET A 1 193 ? -0.198 -15.274 2.375 1.00 67.50 193 MET A N 1
ATOM 1625 C CA . MET A 1 193 ? -1.289 -14.677 1.600 1.00 67.50 193 MET A CA 1
ATOM 1626 C C . MET A 1 193 ? -2.650 -15.276 1.957 1.00 67.50 193 MET A C 1
ATOM 1628 O O . MET A 1 193 ? -3.633 -14.543 1.915 1.00 67.50 193 MET A O 1
ATOM 1632 N N . SER A 1 194 ? -2.731 -16.560 2.333 1.00 60.47 194 SER A N 1
ATOM 1633 C CA . SER A 1 194 ? -4.006 -17.153 2.751 1.00 60.47 194 SER A CA 1
ATOM 1634 C C . SER A 1 194 ? -4.593 -16.436 3.962 1.00 60.47 194 SER A C 1
ATOM 1636 O O . SER A 1 194 ? -5.771 -16.131 3.925 1.00 60.47 194 SER A O 1
ATOM 1638 N N . VAL A 1 195 ? -3.788 -16.033 4.951 1.00 67.19 195 VAL A N 1
ATOM 1639 C CA . VAL A 1 195 ? -4.275 -15.290 6.133 1.00 67.19 195 VAL A CA 1
ATOM 1640 C C . VAL A 1 195 ? -4.957 -13.973 5.742 1.00 67.19 195 VAL A C 1
ATOM 1642 O O . VAL A 1 195 ? -6.053 -13.674 6.208 1.00 67.19 195 VAL A O 1
ATOM 1645 N N . ALA A 1 196 ? -4.355 -13.207 4.827 1.00 61.53 196 ALA A N 1
ATOM 1646 C CA . ALA A 1 196 ? -4.951 -11.968 4.324 1.00 61.53 196 ALA A CA 1
ATOM 1647 C C . ALA A 1 196 ? -6.194 -12.206 3.440 1.00 61.53 196 ALA A C 1
ATOM 1649 O O . ALA A 1 196 ? -7.014 -11.305 3.278 1.00 61.53 196 ALA A O 1
ATOM 1650 N N . MET A 1 197 ? -6.322 -13.394 2.840 1.00 64.50 197 MET A N 1
ATOM 1651 C CA . MET A 1 197 ? -7.391 -13.754 1.898 1.00 64.50 197 MET A CA 1
ATOM 1652 C C . MET A 1 197 ? -8.520 -14.596 2.518 1.00 64.50 197 MET A C 1
ATOM 1654 O O . MET A 1 197 ? -9.553 -14.772 1.880 1.00 64.50 197 MET A O 1
ATOM 1658 N N . GLU A 1 198 ? -8.338 -15.120 3.730 1.00 64.19 198 GLU A N 1
ATOM 1659 C CA . GLU A 1 198 ? -9.276 -16.004 4.444 1.00 64.19 198 GLU A CA 1
ATOM 1660 C C . GLU A 1 198 ? -10.299 -15.222 5.289 1.00 64.19 198 GLU A C 1
ATOM 1662 O O . GLU A 1 198 ? -11.139 -15.805 5.973 1.00 64.19 198 GLU A O 1
ATOM 1667 N N . GLN A 1 199 ? -10.278 -13.888 5.217 1.00 60.75 199 GLN A N 1
ATOM 1668 C CA . GLN A 1 199 ? -11.293 -13.054 5.851 1.00 60.75 199 GLN A CA 1
ATOM 1669 C C . GLN A 1 199 ? -12.642 -13.241 5.150 1.00 60.75 199 GLN A C 1
ATOM 1671 O O . GLN A 1 199 ? -12.804 -12.871 3.989 1.00 60.75 199 GLN A O 1
ATOM 1676 N N . ASP A 1 200 ? -13.611 -13.815 5.864 1.00 52.06 200 ASP A N 1
ATOM 1677 C CA . ASP A 1 200 ? -14.985 -13.960 5.388 1.00 52.06 200 ASP A CA 1
ATOM 1678 C C . ASP A 1 200 ? -15.679 -12.583 5.373 1.00 52.06 200 ASP A C 1
ATOM 1680 O O . ASP A 1 200 ? -15.975 -12.041 6.446 1.00 52.06 200 ASP A O 1
ATOM 1684 N N . PRO A 1 201 ? -15.971 -12.000 4.194 1.00 51.56 201 PRO A N 1
ATOM 1685 C CA . PRO A 1 201 ? -16.611 -10.691 4.111 1.00 51.56 201 PRO A CA 1
ATOM 1686 C C . PRO A 1 201 ? -18.060 -10.705 4.630 1.00 51.56 201 PRO A C 1
ATOM 1688 O O . PRO A 1 201 ? -18.641 -9.636 4.821 1.00 51.56 201 PRO A O 1
ATOM 1691 N N . TYR A 1 202 ? -18.654 -11.883 4.868 1.00 47.12 202 TYR A N 1
ATOM 1692 C CA . TYR A 1 202 ? -20.040 -12.037 5.314 1.00 47.12 202 TYR A CA 1
ATOM 1693 C C . TYR A 1 202 ? -20.203 -12.186 6.832 1.00 47.12 202 TYR A C 1
ATOM 1695 O O . TYR A 1 202 ? -21.325 -12.068 7.318 1.00 47.12 202 TYR A O 1
ATOM 1703 N N . LYS A 1 203 ? -19.121 -12.364 7.605 1.00 48.00 203 LYS A N 1
ATOM 1704 C CA . LYS A 1 203 ? -19.187 -12.438 9.081 1.00 48.00 203 LYS A CA 1
ATOM 1705 C C . LYS A 1 203 ? -19.503 -11.109 9.779 1.00 48.00 203 LYS A C 1
ATOM 1707 O O . LYS A 1 203 ? -19.772 -11.112 10.972 1.00 48.00 203 LYS A O 1
ATOM 1712 N N . VAL A 1 204 ? -19.453 -9.986 9.060 1.00 43.34 204 VAL A N 1
ATOM 1713 C CA . VAL A 1 204 ? -19.587 -8.628 9.628 1.00 43.34 204 VAL A CA 1
ATOM 1714 C C . VAL A 1 204 ? -20.979 -8.020 9.386 1.00 43.34 204 VAL A C 1
ATOM 1716 O O . VAL A 1 204 ? -21.358 -7.060 10.046 1.00 43.34 204 VAL A O 1
ATOM 1719 N N . PHE A 1 205 ? -21.768 -8.581 8.463 1.00 34.88 205 PHE A N 1
ATOM 1720 C CA . PHE A 1 205 ? -23.114 -8.087 8.132 1.00 34.88 205 PHE A CA 1
ATOM 1721 C C . PHE A 1 205 ? -24.254 -8.872 8.810 1.00 34.88 205 PHE A C 1
ATOM 1723 O O . PHE A 1 205 ? -25.410 -8.701 8.418 1.00 34.88 205 PHE A O 1
ATOM 1730 N N . SER A 1 206 ? -23.949 -9.735 9.786 1.00 30.20 206 SER A N 1
ATOM 1731 C CA . SER A 1 206 ? -24.934 -10.521 10.551 1.00 30.20 206 SER A CA 1
ATOM 1732 C C . SER A 1 206 ? -25.195 -9.951 11.935 1.00 30.20 206 SER A C 1
ATOM 1734 O O . SER A 1 206 ? -24.186 -9.718 12.637 1.00 30.20 206 SER A O 1
#

InterPro domains:
  IPR007734 Heparan sulphate 2-O-sulfotransferase [PTHR12129] (2-170)
  IPR027417 P-loop containing nucleoside triphosphate hydrolase [G3DSA:3.40.50.300] (1-187)

pLDDT: mean 71.04, std 16.53, range [30.2, 91.12]

Radius of gyration: 19.94 Å; chains: 1; bounding box: 54×38×48 Å

Sequence (206 aa):
MMVLLLRWLQAYNNFKHVSLPDGHLRQLNTENQVIQIKYQYIDIIKFINEFYQNKIINEIDDHIQNEVVPLSYDRHVYFIDFTEFGHEMPLYVNLLRDPVDKIISRFFYHHIGYTDLYKKEFNVSKKEWKKRFFQECVSRGEPLCQFIPGHKYDLSIPYFCGHNPECMPPYSLGNNGMPGNKGMPDKVIRSKMSVAMEQDPYKVFS

Foldseek 3Di:
DVVVVVVVVCVPQVEEEDEDPPQVCQQLAPPDPDVVDPPPCPVVRVVSSVVVLVVVLVVVVVCVVPDPHHYHYDGNYADDDVVVVVDDDDDDDDDDDDPLVLLQVQLVVCLPPPLPVVCVVVVDDNVVSNPDDLVNCVVVVPPSNDDDQQDPSSPPQRNQLDNDPLSHRPHDPPDDDPPDPPDRPPVSSVVSSCVSVVDDPPVVVD

Organism: Strigamia maritima (NCBI:txid126957)